Protein AF-A0A7C1CJP1-F1 (afdb_monomer)

Nearest PDB structures (foldseek):
  8bry-assembly1_B  TM=4.734E-01  e=5.300E-01  Pedobacter heparinus
  6xr2-assembly2_D  TM=3.839E-01  e=1.602E+00  synthetic construct
  8fbo-assembly1_C  TM=4.469E-01  e=1.426E+00  synthetic construct
  9g8o-assembly1_B  TM=3.623E-01  e=2.409E+00  Homo sapiens
  9im6-assembly1_A  TM=2.866E-01  e=2.144E+00  Homo sapiens

Sequence (365 aa):
MSQDENGLREKDPTRLCPVCRMPISILAVRCRFCGAEVGRPRKEQETFTVKDLGGEQRSTYTVSGNVTEALEAFISEERAQIETKKRERQAAARKSFLRRSKPDNTSAPATPPGVVLPELDETSRALSSSAMASTRSRTARVAQGSPLEIVGRKTLIVAGIVAGLILLYFGTDFAWARIRNLLNSSSVEGEFVYPNRAEEFYASGRPLVEVLEESLTALRYNDTPENREIADKMRRRFLEDVEKNAFAKPFDMYKLNEASRQINRAGQVDSNSATISLMDEINREVGYFKFVLTRVDDNYENATFRLNNPFLQEKEETVSVGDMLQGRFLVKSITPREVLLEDASPKGDGRQLLAKRMEAVIAFK

Radius of gyration: 43.32 Å; Cα contacts (8 Å, |Δi|>4): 305; chains: 1; bounding box: 82×97×116 Å

Mean predicted aligned error: 21.34 Å

Secondary structure (DSSP, 8-state):
-------------EEE-TTT--EEETT-SB-TTT--B-PPPP-------TTTTT----------HHHHHHHHHHHHHHHHHHHHHHHHHHHHHHHHTT--------------------PPPGGGTSSSS-S---------------THHHHHHHHHHHHHHHHHHHHHHHHHHHHHHHHHHHHHTT--S--------HHHHHHTT--HHHHHHHHHHHHHH---HHHHHHHHHHHHHHHHHHHHHHT-SS--HHHHHHHHHHHHHHHHH---HHHHHHHHHHHHHHHHT-EEEEEE-TTSSEEEEEE--TT-S-SEEEEETT-EETTTEEEEEE-SSEEEEEE-STTTTT-EEEEEBPPP-----

Structure (mmCIF, N/CA/C/O backbone):
data_AF-A0A7C1CJP1-F1
#
_entry.id   AF-A0A7C1CJP1-F1
#
loop_
_atom_site.group_PDB
_atom_site.id
_atom_site.type_symbol
_atom_site.label_atom_id
_atom_site.label_alt_id
_atom_site.label_comp_id
_atom_site.label_asym_id
_atom_site.label_entity_id
_atom_site.label_seq_id
_atom_site.pdbx_PDB_ins_code
_atom_site.Cartn_x
_atom_site.Cartn_y
_atom_site.Cartn_z
_atom_site.occupancy
_atom_site.B_iso_or_equiv
_atom_site.auth_seq_id
_atom_site.auth_comp_id
_atom_site.auth_asym_id
_atom_site.auth_atom_id
_atom_site.pdbx_PDB_model_num
ATOM 1 N N . MET A 1 1 ? 58.042 0.106 15.659 1.00 38.31 1 MET A N 1
ATOM 2 C CA . MET A 1 1 ? 56.673 -0.065 15.126 1.00 38.31 1 MET A CA 1
ATOM 3 C C . MET A 1 1 ? 55.822 1.095 15.611 1.00 38.31 1 MET A C 1
ATOM 5 O O . MET A 1 1 ? 55.964 1.461 16.771 1.00 38.31 1 MET A O 1
ATOM 9 N N . SER A 1 2 ? 54.945 1.587 14.733 1.00 41.97 2 SER A N 1
ATOM 10 C CA . SER A 1 2 ? 53.903 2.621 14.892 1.00 41.97 2 SER A CA 1
ATOM 11 C C . SER A 1 2 ? 54.262 4.045 14.436 1.00 41.97 2 SER A C 1
ATOM 13 O O . SER A 1 2 ? 55.070 4.713 15.068 1.00 41.97 2 SER A O 1
ATOM 15 N N . GLN A 1 3 ? 53.642 4.415 13.305 1.00 36.59 3 GLN A N 1
ATOM 16 C CA . GLN A 1 3 ? 53.386 5.715 12.645 1.00 36.59 3 GLN A CA 1
ATOM 17 C C . GLN A 1 3 ? 53.135 5.337 11.162 1.00 36.59 3 GLN A C 1
ATOM 19 O O . GLN A 1 3 ? 53.928 4.587 10.606 1.00 36.59 3 GLN A O 1
ATOM 24 N N . ASP A 1 4 ? 52.041 5.644 10.465 1.00 40.19 4 ASP A N 1
ATOM 25 C CA . ASP A 1 4 ? 50.990 6.644 10.625 1.00 40.19 4 ASP A CA 1
ATOM 26 C C . ASP A 1 4 ? 49.707 6.162 9.912 1.00 40.19 4 ASP A C 1
ATOM 28 O O . ASP A 1 4 ? 49.757 5.787 8.743 1.00 40.19 4 ASP A O 1
ATOM 32 N N . GLU A 1 5 ? 48.548 6.239 10.572 1.00 40.75 5 GLU A N 1
ATOM 33 C CA . GLU A 1 5 ? 47.232 6.241 9.911 1.00 40.75 5 GLU A CA 1
ATOM 34 C C . GLU A 1 5 ? 46.544 7.582 10.200 1.00 40.75 5 GLU A C 1
ATOM 36 O O . GLU A 1 5 ? 45.771 7.727 11.146 1.00 40.75 5 GLU A O 1
ATOM 41 N N . ASN A 1 6 ? 46.846 8.590 9.381 1.00 44.31 6 ASN A N 1
ATOM 42 C CA . ASN A 1 6 ? 46.087 9.839 9.310 1.00 44.31 6 ASN A CA 1
ATOM 43 C C . ASN A 1 6 ? 45.112 9.762 8.127 1.00 44.31 6 ASN A C 1
ATOM 45 O O . ASN A 1 6 ? 45.331 10.344 7.067 1.00 44.31 6 ASN A O 1
ATOM 49 N N . GLY A 1 7 ? 44.013 9.034 8.324 1.00 38.00 7 GLY A N 1
ATOM 50 C CA . GLY A 1 7 ? 42.800 9.224 7.535 1.00 38.00 7 GLY A CA 1
ATOM 51 C C . GLY A 1 7 ? 42.090 10.486 8.024 1.00 38.00 7 GLY A C 1
ATOM 52 O O . GLY A 1 7 ? 41.737 10.577 9.199 1.00 38.00 7 GLY A O 1
ATOM 53 N N . LEU A 1 8 ? 41.920 11.468 7.136 1.00 44.00 8 LEU A N 1
ATOM 54 C CA . LEU A 1 8 ? 41.196 12.725 7.346 1.00 44.00 8 LEU A CA 1
ATOM 55 C C . LEU A 1 8 ? 39.799 12.471 7.942 1.00 44.00 8 LEU A C 1
ATOM 57 O O . LEU A 1 8 ? 38.824 12.289 7.220 1.00 44.00 8 LEU A O 1
ATOM 61 N N . ARG A 1 9 ? 39.695 12.470 9.275 1.00 47.69 9 ARG A N 1
ATOM 62 C CA . ARG A 1 9 ? 38.413 12.564 9.974 1.00 47.69 9 ARG A CA 1
ATOM 63 C C . ARG A 1 9 ? 37.903 13.987 9.806 1.00 47.69 9 ARG A C 1
ATOM 65 O O . ARG A 1 9 ? 38.486 14.932 10.341 1.00 47.69 9 ARG A O 1
ATOM 72 N N . GLU A 1 10 ? 36.845 14.107 9.021 1.00 55.53 10 GLU A N 1
ATOM 73 C CA . GLU A 1 10 ? 35.998 15.285 8.898 1.00 55.53 10 GLU A CA 1
ATOM 74 C C . GLU A 1 10 ? 35.748 15.860 10.302 1.00 55.53 10 GLU A C 1
ATOM 76 O O . GLU A 1 10 ? 35.255 15.176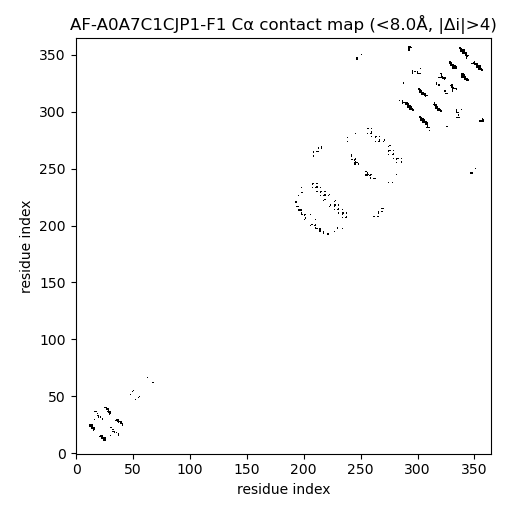 11.199 1.00 55.53 10 GLU A O 1
ATOM 81 N N . LYS A 1 11 ? 36.242 17.077 10.555 1.00 64.88 11 LYS A N 1
ATOM 82 C CA . LYS A 1 11 ? 36.134 17.701 11.876 1.00 64.88 11 LYS A CA 1
ATOM 83 C C . LYS A 1 11 ? 34.679 18.098 12.088 1.00 64.88 11 LYS A C 1
ATOM 85 O O . LYS A 1 11 ? 34.204 19.003 11.407 1.00 64.88 11 LYS A O 1
ATOM 90 N N . ASP A 1 12 ? 34.016 17.454 13.047 1.00 67.69 12 ASP A N 1
ATOM 91 C CA . ASP A 1 12 ? 32.670 17.832 13.478 1.00 67.69 12 ASP A CA 1
ATOM 92 C C . ASP A 1 12 ? 32.591 19.349 13.719 1.00 67.69 12 ASP A C 1
ATOM 94 O O . ASP A 1 12 ? 33.470 19.917 14.382 1.00 67.69 12 ASP A O 1
ATOM 98 N N . PRO A 1 13 ? 31.546 20.028 13.221 1.00 79.06 13 PRO A N 1
ATOM 99 C CA . PRO A 1 13 ? 31.419 21.463 13.392 1.00 79.06 13 PRO A CA 1
ATOM 100 C C . PRO A 1 13 ? 31.276 21.814 14.886 1.00 79.06 13 PRO A C 1
ATOM 102 O O . PRO A 1 13 ? 30.492 21.216 15.634 1.00 79.06 13 PRO A O 1
ATOM 105 N N . THR A 1 14 ? 32.069 22.788 15.344 1.00 86.69 14 THR A N 1
ATOM 106 C CA . THR A 1 14 ? 32.147 23.213 16.753 1.00 86.69 14 THR A CA 1
ATOM 107 C C . THR A 1 14 ? 31.479 24.567 16.985 1.00 86.69 14 THR A C 1
ATOM 109 O O . THR A 1 14 ? 31.649 25.484 16.185 1.00 86.69 14 THR A O 1
ATOM 112 N N . ARG A 1 15 ? 30.801 24.731 18.127 1.00 85.94 15 ARG A N 1
ATOM 113 C CA . ARG A 1 15 ? 30.276 26.008 18.647 1.00 85.94 15 ARG A CA 1
ATOM 114 C C . ARG A 1 15 ? 30.972 26.400 19.950 1.00 85.94 15 ARG A C 1
ATOM 116 O O . ARG A 1 15 ? 31.569 25.560 20.615 1.00 85.94 15 ARG A O 1
ATOM 123 N N . LEU A 1 16 ? 30.870 27.660 20.361 1.00 89.69 16 LEU A N 1
ATOM 124 C CA . LEU A 1 16 ? 31.398 28.108 21.653 1.00 89.69 16 LEU A CA 1
ATOM 125 C C . LEU A 1 16 ? 30.384 27.861 22.775 1.00 89.69 16 LEU A C 1
ATOM 127 O O . LEU A 1 16 ? 29.189 28.109 22.617 1.00 89.69 16 LEU A O 1
ATOM 131 N N . CYS A 1 17 ? 30.858 27.402 23.933 1.00 86.56 17 CYS A N 1
ATOM 132 C CA . CYS A 1 17 ? 30.025 27.337 25.130 1.00 86.56 17 CYS A CA 1
ATOM 133 C C . CYS A 1 17 ? 29.612 28.762 25.569 1.00 86.56 17 CYS A C 1
ATOM 135 O O . CYS A 1 17 ? 30.489 29.614 25.720 1.00 86.56 17 CYS A O 1
ATOM 137 N N . PRO A 1 18 ? 28.323 29.030 25.850 1.00 86.62 18 PRO A N 1
ATOM 138 C CA . PRO A 1 18 ? 27.850 30.345 26.285 1.00 86.62 18 PRO A CA 1
ATOM 139 C C . PRO A 1 18 ? 28.398 30.770 27.655 1.00 86.62 18 PRO A C 1
ATOM 141 O O . PRO A 1 18 ? 28.434 31.960 27.944 1.00 86.62 18 PRO A O 1
ATOM 144 N N . VAL A 1 19 ? 28.840 29.819 28.487 1.00 89.75 19 VAL A N 1
ATOM 145 C CA . VAL A 1 19 ? 29.356 30.096 29.837 1.00 89.75 19 VAL A CA 1
ATOM 146 C C . VAL A 1 19 ? 30.869 30.314 29.821 1.00 89.75 19 VAL A C 1
ATOM 148 O O . VAL A 1 19 ? 31.346 31.351 30.262 1.00 89.75 19 VAL A O 1
ATOM 151 N N . CYS A 1 20 ? 31.639 29.352 29.301 1.00 89.56 20 CYS A N 1
ATOM 152 C CA . CYS A 1 20 ? 33.104 29.377 29.398 1.00 89.56 20 CYS A CA 1
ATOM 153 C C . CYS A 1 20 ? 33.827 29.703 28.083 1.00 89.56 20 CYS A C 1
ATOM 155 O O . CYS A 1 20 ? 35.052 29.698 28.058 1.00 89.56 20 CYS A O 1
ATOM 157 N N . ARG A 1 21 ? 33.096 29.932 26.981 1.00 89.44 21 ARG A N 1
ATOM 158 C CA . ARG A 1 21 ? 33.633 30.246 25.640 1.00 89.44 21 ARG A CA 1
ATOM 159 C C . ARG A 1 21 ? 34.648 29.244 25.071 1.00 89.44 21 ARG A C 1
ATOM 161 O O . ARG A 1 21 ? 35.341 29.556 24.111 1.00 89.44 21 ARG A O 1
ATOM 168 N N . MET A 1 22 ? 34.697 28.027 25.606 1.00 88.75 22 MET A N 1
ATOM 169 C CA . MET A 1 22 ? 35.500 26.935 25.048 1.00 88.75 22 MET A CA 1
ATOM 170 C C . MET A 1 22 ? 34.758 26.241 23.893 1.00 88.75 22 MET A C 1
ATOM 172 O O . MET A 1 22 ? 33.521 26.172 23.936 1.00 88.75 22 MET A O 1
ATOM 176 N N . PRO A 1 23 ? 35.472 25.713 22.880 1.00 88.94 23 PRO A N 1
ATOM 177 C CA . PRO A 1 23 ? 34.861 25.035 21.741 1.00 88.94 23 PRO A CA 1
ATOM 178 C C . PRO A 1 23 ? 34.251 23.695 22.165 1.00 88.94 23 PRO A C 1
ATOM 180 O O . PRO A 1 23 ? 34.899 22.859 22.791 1.00 88.94 23 PRO A O 1
ATOM 183 N N . ILE A 1 24 ? 32.990 23.485 21.818 1.00 87.75 24 ILE A N 1
ATOM 184 C CA . ILE A 1 24 ? 32.215 22.269 22.068 1.00 87.75 24 ILE A CA 1
ATOM 185 C C . ILE A 1 24 ? 31.582 21.804 20.751 1.00 87.75 24 ILE A C 1
ATOM 187 O O . ILE A 1 24 ? 31.327 22.618 19.867 1.00 87.75 24 ILE A O 1
ATOM 191 N N . SER A 1 25 ? 31.305 20.508 20.598 1.00 85.50 25 SER A N 1
ATOM 192 C CA . SER A 1 25 ? 30.559 20.010 19.428 1.00 85.50 25 SER A CA 1
ATOM 193 C C . SER A 1 25 ? 29.177 20.677 19.344 1.00 85.50 25 SER A C 1
ATOM 195 O O . SER A 1 25 ? 28.548 20.938 20.376 1.00 85.50 25 SER A O 1
ATOM 197 N N . ILE A 1 26 ? 28.685 20.952 18.131 1.00 83.31 26 ILE A N 1
ATOM 198 C CA . ILE A 1 26 ? 27.341 21.517 17.909 1.00 83.31 26 ILE A CA 1
ATOM 199 C C . ILE A 1 26 ? 26.243 20.662 18.555 1.00 83.31 26 ILE A C 1
ATOM 201 O O . ILE A 1 26 ? 25.283 21.208 19.101 1.00 83.31 26 ILE A O 1
ATOM 205 N N . LEU A 1 27 ? 26.417 19.340 18.575 1.00 83.12 27 LEU A N 1
ATOM 206 C CA . LEU A 1 27 ? 25.453 18.396 19.147 1.00 83.12 27 LEU A CA 1
ATOM 207 C C . LEU A 1 27 ? 25.611 18.203 20.665 1.00 83.12 27 LEU A C 1
ATOM 209 O O . LEU A 1 27 ? 24.814 17.498 21.285 1.00 83.12 27 LEU A O 1
ATOM 213 N N . ALA A 1 28 ? 26.619 18.821 21.291 1.00 83.25 28 ALA A N 1
ATOM 214 C CA . ALA A 1 28 ? 26.846 18.683 22.723 1.00 83.25 28 ALA A CA 1
ATOM 215 C C . ALA A 1 28 ? 25.731 19.372 23.529 1.00 83.25 28 ALA A C 1
ATOM 217 O O . ALA A 1 28 ? 25.450 20.559 23.334 1.00 83.25 28 ALA A O 1
ATOM 218 N N . VAL A 1 29 ? 25.144 18.618 24.465 1.00 87.19 29 VAL A N 1
ATOM 219 C CA . VAL A 1 29 ? 24.116 19.074 25.427 1.00 87.19 29 VAL A CA 1
ATOM 220 C C . VAL A 1 29 ? 24.745 19.550 26.748 1.00 87.19 29 VAL A C 1
ATOM 222 O O . VAL A 1 29 ? 24.134 20.284 27.519 1.00 87.19 29 VAL A O 1
ATOM 225 N N . ARG A 1 30 ? 26.007 19.187 27.005 1.00 88.50 30 ARG A N 1
ATOM 226 C CA . ARG A 1 30 ? 26.792 19.637 28.163 1.00 88.50 30 ARG A CA 1
ATOM 227 C C . ARG A 1 30 ? 28.192 20.048 27.733 1.00 88.50 30 ARG A C 1
ATOM 229 O O . ARG A 1 30 ? 28.798 19.408 26.874 1.00 88.50 30 ARG A O 1
ATOM 236 N N . CYS A 1 31 ? 28.712 21.117 28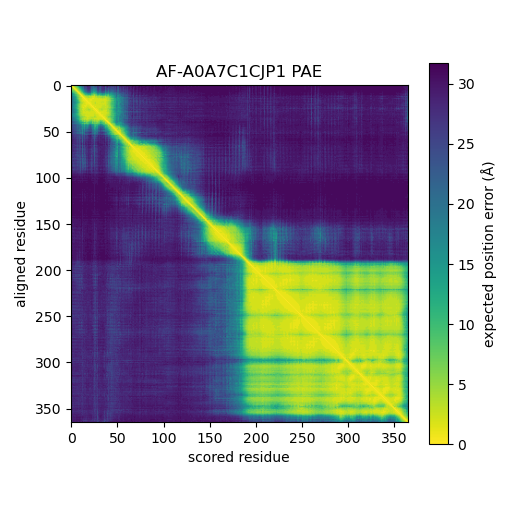.329 1.00 88.56 31 CYS A N 1
ATOM 237 C CA . CYS A 1 31 ? 30.085 21.538 28.089 1.00 88.56 31 CYS A CA 1
ATOM 238 C C . CYS A 1 31 ? 31.070 20.598 28.796 1.00 88.56 31 CYS A C 1
ATOM 240 O O . CYS A 1 31 ? 30.986 20.414 30.007 1.00 88.56 31 CYS A O 1
ATOM 242 N N . ARG A 1 32 ? 32.057 20.066 28.064 1.00 87.38 32 ARG A N 1
ATOM 243 C CA . ARG A 1 32 ? 33.120 19.222 28.641 1.00 87.38 32 ARG A CA 1
ATOM 244 C C . ARG A 1 32 ? 34.047 19.982 29.600 1.00 87.38 32 ARG A C 1
ATOM 246 O O . ARG A 1 32 ? 34.668 19.358 30.447 1.00 87.38 32 ARG A O 1
ATOM 253 N N . PHE A 1 33 ? 34.148 21.303 29.457 1.00 87.19 33 PHE A N 1
ATOM 254 C CA . PHE A 1 33 ? 35.081 22.126 30.231 1.00 87.19 33 PHE A CA 1
ATOM 255 C C . PHE A 1 33 ? 34.468 22.663 31.527 1.00 87.19 33 PHE A C 1
ATOM 257 O O . PHE A 1 33 ? 35.091 22.550 32.573 1.00 87.19 33 PHE A O 1
ATOM 264 N N . CYS A 1 34 ? 33.256 23.228 31.481 1.00 88.25 34 CYS A N 1
ATOM 265 C CA . CYS A 1 34 ? 32.619 23.838 32.657 1.00 88.25 34 CYS A CA 1
ATOM 266 C C . CYS A 1 34 ? 31.404 23.073 33.203 1.00 88.25 34 CYS A C 1
ATOM 268 O O . CYS A 1 34 ? 30.812 23.506 34.184 1.00 88.25 34 CYS A O 1
ATOM 270 N N . GLY A 1 35 ? 30.982 21.978 32.560 1.00 88.06 35 GLY A N 1
ATOM 271 C CA . GLY A 1 35 ? 29.844 21.164 33.004 1.00 88.06 35 GLY A CA 1
ATOM 272 C C . GLY A 1 35 ? 28.458 21.788 32.796 1.00 88.06 35 GLY A C 1
ATOM 273 O O . GLY A 1 35 ? 27.460 21.105 33.007 1.00 88.06 35 GLY A O 1
ATOM 274 N N . ALA A 1 36 ? 28.369 23.045 32.348 1.00 86.56 36 ALA A N 1
ATOM 275 C CA . ALA A 1 36 ? 27.093 23.722 32.128 1.00 86.56 36 ALA A CA 1
ATOM 276 C C . ALA A 1 36 ? 26.260 23.041 31.028 1.00 86.56 36 ALA A C 1
ATOM 278 O O . ALA A 1 36 ? 26.785 22.654 29.974 1.00 86.56 36 ALA A O 1
ATOM 279 N N . GLU A 1 37 ? 24.952 22.931 31.267 1.00 87.44 37 GLU A N 1
ATOM 280 C CA . GLU A 1 37 ? 23.988 22.451 30.280 1.00 87.44 37 GLU A CA 1
ATOM 281 C C . GLU A 1 37 ? 23.783 23.505 29.198 1.00 87.44 37 GLU A C 1
ATOM 283 O O . GLU A 1 37 ? 23.342 24.628 29.438 1.00 87.44 37 GLU A O 1
ATOM 288 N N . VAL A 1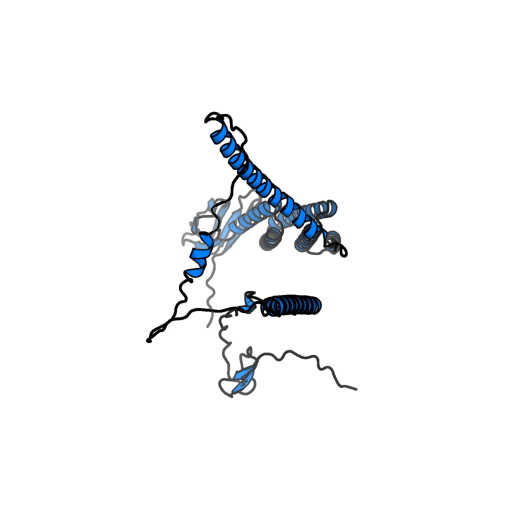 38 ? 24.149 23.130 27.980 1.00 81.50 38 VAL A N 1
ATOM 289 C CA . VAL A 1 38 ? 23.996 23.947 26.787 1.00 81.50 38 VAL A CA 1
ATOM 290 C C . VAL A 1 38 ? 22.799 23.392 26.036 1.00 81.50 38 VAL A C 1
ATOM 292 O O . VAL A 1 38 ? 22.854 22.291 25.495 1.00 81.50 38 VAL A O 1
ATOM 295 N N . GLY A 1 39 ? 21.688 24.135 26.043 1.00 76.69 39 GLY A N 1
ATOM 296 C CA . GLY A 1 39 ? 20.447 23.714 25.392 1.00 76.69 39 GLY A CA 1
ATOM 297 C C . GLY A 1 39 ? 20.693 23.172 23.979 1.00 76.69 39 GLY A C 1
ATOM 298 O O . GLY A 1 39 ? 21.585 23.654 23.258 1.00 76.69 39 GLY A O 1
ATOM 299 N N . ARG A 1 40 ? 19.922 22.141 23.596 1.00 72.56 40 ARG A N 1
ATOM 300 C CA . ARG A 1 40 ? 19.949 21.598 22.230 1.00 72.56 40 ARG A CA 1
ATOM 301 C C . ARG A 1 40 ? 19.753 22.772 21.267 1.00 72.56 40 ARG A C 1
ATOM 303 O O . ARG A 1 40 ? 18.812 23.540 21.494 1.00 72.56 40 ARG A O 1
ATOM 310 N N . PRO A 1 41 ? 20.628 22.955 20.259 1.00 66.00 41 PRO A N 1
ATOM 311 C CA . PRO A 1 41 ? 20.414 23.981 19.250 1.00 66.00 41 PRO A CA 1
ATOM 312 C C . PRO A 1 41 ? 18.967 23.863 18.771 1.00 66.00 41 PRO A C 1
ATOM 314 O O . PRO A 1 41 ? 18.527 22.764 18.421 1.00 66.00 41 PRO A O 1
ATOM 317 N N . ARG A 1 42 ? 18.192 24.957 18.837 1.00 60.88 42 ARG A N 1
ATOM 318 C CA . ARG A 1 42 ? 16.918 24.995 18.113 1.00 60.88 42 ARG A CA 1
ATOM 319 C C . ARG A 1 42 ? 17.296 24.649 16.682 1.00 60.88 42 ARG A C 1
ATOM 321 O O . ARG A 1 42 ? 18.212 25.291 16.182 1.00 60.88 42 ARG A O 1
ATOM 328 N N . LYS A 1 43 ? 16.679 23.606 16.105 1.00 58.00 43 LYS A N 1
ATOM 329 C CA . LYS A 1 43 ? 16.822 23.273 14.683 1.00 58.00 43 LYS A CA 1
ATOM 330 C C . LYS A 1 43 ? 16.734 24.602 13.949 1.00 58.00 43 LYS A C 1
ATOM 332 O O . LYS A 1 43 ? 15.664 25.213 13.948 1.00 58.00 43 LYS A O 1
ATOM 337 N N . GLU A 1 44 ? 17.868 25.101 13.468 1.00 56.41 44 GLU A N 1
ATOM 338 C CA . GLU A 1 44 ? 17.848 26.213 12.540 1.00 56.41 44 GLU A CA 1
ATOM 339 C C . GLU A 1 44 ? 16.931 25.714 11.432 1.00 56.41 44 GLU A C 1
ATOM 341 O O . GLU A 1 44 ? 17.058 24.564 11.000 1.00 56.41 44 GLU A O 1
ATOM 346 N N . GLN A 1 45 ? 15.896 26.494 11.110 1.00 50.03 45 GLN A N 1
ATOM 347 C CA . GLN A 1 45 ? 15.116 26.222 9.914 1.00 50.03 45 GLN A CA 1
ATOM 348 C C . GLN A 1 45 ? 16.146 25.990 8.824 1.00 50.03 45 GLN A C 1
ATOM 350 O O . GLN A 1 45 ? 16.972 26.871 8.596 1.00 50.03 45 GLN A O 1
ATOM 355 N N . GLU A 1 46 ? 16.156 24.785 8.258 1.00 53.16 46 GLU A N 1
ATOM 356 C CA . GLU A 1 46 ? 16.979 24.447 7.112 1.00 53.16 46 GLU A CA 1
ATOM 357 C C . GLU A 1 46 ? 16.545 25.420 6.014 1.00 53.16 46 GLU A C 1
ATOM 359 O O . GLU A 1 46 ? 15.576 25.199 5.290 1.00 53.16 46 GLU A O 1
ATOM 364 N N . THR A 1 47 ? 17.176 26.593 5.972 1.00 51.00 47 THR A N 1
ATOM 365 C CA . THR A 1 47 ? 17.065 27.516 4.861 1.00 51.00 47 THR A CA 1
ATOM 366 C C . THR A 1 47 ? 17.835 26.829 3.763 1.00 51.00 47 THR A C 1
ATOM 368 O O . THR A 1 47 ? 19.048 27.008 3.652 1.00 51.00 47 THR A O 1
ATOM 371 N N . PHE A 1 48 ? 17.137 25.963 3.030 1.00 52.75 48 PHE A N 1
ATOM 372 C CA . PHE A 1 48 ? 17.665 25.341 1.835 1.00 52.75 48 PHE A CA 1
ATOM 373 C C . PHE A 1 48 ? 18.220 26.463 0.973 1.00 52.75 48 PHE A C 1
ATOM 375 O O . PHE A 1 48 ? 17.489 27.345 0.508 1.00 52.75 48 PHE A O 1
ATOM 382 N N . THR A 1 49 ? 19.540 26.492 0.846 1.00 59.75 49 THR A N 1
ATOM 383 C CA . THR A 1 49 ? 20.161 27.443 -0.057 1.00 59.75 49 THR A CA 1
ATOM 384 C C . THR A 1 49 ? 19.834 26.992 -1.475 1.00 59.75 49 THR A C 1
ATOM 386 O O . THR A 1 49 ? 19.524 25.828 -1.717 1.00 59.75 49 THR A O 1
ATOM 389 N N . VAL A 1 50 ? 19.903 27.899 -2.448 1.00 57.69 50 VAL A N 1
ATOM 390 C CA . VAL A 1 50 ? 19.621 27.587 -3.863 1.00 57.69 50 VAL A CA 1
ATOM 391 C C . VAL A 1 50 ? 20.435 26.377 -4.371 1.00 57.69 50 VAL A C 1
ATOM 393 O O . VAL A 1 50 ? 20.000 25.699 -5.293 1.00 57.69 50 VAL A O 1
ATOM 396 N N . LYS A 1 51 ? 21.560 26.034 -3.725 1.00 55.62 51 LYS A N 1
ATOM 397 C CA . LYS A 1 51 ? 22.359 24.831 -4.010 1.00 55.62 51 LYS A CA 1
ATOM 398 C C . LYS A 1 51 ? 21.703 23.514 -3.577 1.00 55.62 51 LYS A C 1
ATOM 400 O O . LYS A 1 51 ? 21.883 22.516 -4.265 1.00 55.62 51 LYS A O 1
ATOM 405 N N . ASP A 1 52 ? 20.932 23.513 -2.494 1.00 56.00 52 ASP A N 1
ATOM 406 C CA . ASP A 1 52 ? 20.283 22.311 -1.946 1.00 56.00 52 ASP A CA 1
ATOM 407 C C . ASP A 1 52 ? 18.964 21.986 -2.669 1.00 56.00 52 ASP A C 1
ATOM 409 O O . ASP A 1 52 ? 18.500 20.850 -2.652 1.00 56.00 52 ASP A O 1
ATOM 413 N N . LEU A 1 53 ? 18.384 22.977 -3.359 1.00 63.94 53 LEU A N 1
ATOM 414 C CA . LEU A 1 53 ? 17.186 22.841 -4.201 1.00 63.94 53 LEU A CA 1
ATOM 415 C C . LEU A 1 53 ? 17.509 22.619 -5.690 1.00 63.94 53 LEU A C 1
ATOM 417 O O . LEU A 1 53 ? 16.628 22.755 -6.536 1.00 63.94 53 LEU A O 1
ATOM 421 N N . GLY A 1 54 ? 18.760 22.292 -6.030 1.00 58.22 54 GLY A N 1
ATOM 422 C CA . GLY A 1 54 ? 19.157 22.007 -7.414 1.00 58.22 54 GLY A CA 1
ATOM 423 C C . GLY A 1 54 ? 19.261 23.241 -8.319 1.00 58.22 54 GLY A C 1
ATOM 424 O O . GLY A 1 54 ? 19.160 23.120 -9.538 1.00 58.22 54 GLY A O 1
ATOM 425 N N . GLY A 1 55 ? 19.459 24.431 -7.751 1.00 47.03 55 GLY A N 1
ATOM 426 C CA . GLY A 1 55 ? 19.672 25.655 -8.513 1.00 47.03 55 GLY A CA 1
ATOM 427 C C . GLY A 1 55 ? 21.024 25.670 -9.226 1.00 47.03 55 GLY A C 1
ATOM 428 O O . GLY A 1 55 ? 22.056 25.376 -8.621 1.00 47.03 55 GLY A O 1
ATOM 429 N N . GLU A 1 56 ? 20.953 26.013 -10.517 1.00 53.44 56 GLU A N 1
ATOM 430 C CA . GLU A 1 56 ? 22.004 26.084 -11.537 1.00 53.44 56 GLU A CA 1
ATOM 431 C C . GLU A 1 56 ? 23.421 25.825 -11.022 1.00 53.44 56 GLU A C 1
ATOM 433 O O . GLU A 1 56 ? 24.115 26.711 -10.506 1.00 53.44 56 GLU A O 1
ATOM 438 N N . GLN A 1 57 ? 23.907 24.611 -11.289 1.00 52.69 57 GLN A N 1
ATOM 439 C CA . GLN A 1 57 ? 25.327 24.453 -11.532 1.00 52.69 57 GLN A CA 1
ATOM 440 C C . GLN A 1 57 ? 25.670 25.449 -12.640 1.00 52.69 57 GLN A C 1
ATOM 442 O O . GLN A 1 57 ? 25.365 25.221 -13.809 1.00 52.69 57 GLN A O 1
ATOM 447 N N . ARG A 1 58 ? 26.312 26.567 -12.285 1.00 52.31 58 ARG A N 1
ATOM 448 C CA . ARG A 1 58 ? 27.219 27.224 -13.217 1.00 52.31 58 ARG A CA 1
ATOM 449 C C . ARG A 1 58 ? 28.268 26.172 -13.524 1.00 52.31 58 ARG A C 1
ATOM 451 O O . ARG A 1 58 ? 29.279 26.078 -12.833 1.00 52.31 58 ARG A O 1
ATOM 458 N N . SER A 1 59 ? 27.982 25.332 -14.515 1.00 52.03 59 SER A N 1
ATOM 459 C CA . SER A 1 59 ? 28.995 24.590 -15.222 1.00 52.03 59 SER A CA 1
ATOM 460 C C . SER A 1 59 ? 29.970 25.663 -15.660 1.00 52.03 59 SER A C 1
ATOM 462 O O . SER A 1 59 ? 29.647 26.498 -16.509 1.00 52.03 59 SER A O 1
ATOM 464 N N . THR A 1 60 ? 31.127 25.717 -15.013 1.00 50.53 60 THR A N 1
ATOM 465 C CA . THR A 1 60 ? 32.287 26.355 -15.605 1.00 50.53 60 THR A CA 1
ATOM 466 C C . THR A 1 60 ? 32.484 25.599 -16.908 1.00 50.53 60 THR A C 1
ATOM 468 O O . THR A 1 60 ? 33.028 24.500 -16.913 1.00 50.53 60 THR A O 1
ATOM 471 N N . TYR A 1 61 ? 31.892 26.117 -17.985 1.00 48.09 61 TYR A N 1
ATOM 472 C CA . TYR A 1 61 ? 32.015 25.572 -19.320 1.00 48.09 61 TYR A CA 1
ATOM 473 C C . TYR A 1 61 ? 33.475 25.778 -19.690 1.00 48.09 61 TYR A C 1
ATOM 475 O O . TYR A 1 61 ? 33.880 26.842 -20.157 1.00 48.09 61 TYR A O 1
ATOM 483 N N . THR A 1 62 ? 34.300 24.785 -19.373 1.00 51.88 62 THR A N 1
ATOM 484 C CA . THR A 1 62 ? 35.622 24.657 -19.955 1.00 51.88 62 THR A CA 1
ATOM 485 C C . THR A 1 62 ? 35.367 24.335 -21.413 1.00 51.88 62 THR A C 1
ATOM 487 O O . THR A 1 62 ? 35.130 23.182 -21.776 1.00 51.88 62 THR A O 1
ATOM 490 N N . VAL A 1 63 ? 35.315 25.387 -22.229 1.00 53.28 63 VAL A N 1
ATOM 491 C CA . VAL A 1 63 ? 35.334 25.287 -23.682 1.00 53.28 63 VAL A CA 1
ATOM 492 C C . VAL A 1 63 ? 36.486 24.337 -24.017 1.00 53.28 63 VAL A C 1
ATOM 494 O O . VAL A 1 63 ? 37.629 24.604 -23.647 1.00 53.28 63 VAL A O 1
ATOM 497 N N . SER A 1 64 ? 36.199 23.189 -24.631 1.00 55.75 64 SER A N 1
ATOM 498 C CA . SER A 1 64 ? 37.246 22.268 -25.083 1.00 55.75 64 SER A CA 1
ATOM 499 C C . SER A 1 64 ? 38.213 23.037 -25.988 1.00 55.75 64 SER A C 1
ATOM 501 O O . SER A 1 64 ? 37.738 23.758 -26.866 1.00 55.75 64 SER A O 1
ATOM 503 N N . GLY A 1 65 ? 39.530 22.879 -25.809 1.00 61.00 65 GLY A N 1
ATOM 504 C CA . GLY A 1 65 ? 40.559 23.661 -26.523 1.00 61.00 65 GLY A CA 1
ATOM 505 C C . GLY A 1 65 ? 40.399 23.708 -28.052 1.00 61.00 65 GLY A C 1
ATOM 506 O O . GLY A 1 65 ? 40.735 24.706 -28.682 1.00 61.00 65 GLY A O 1
ATOM 507 N N . ASN A 1 66 ? 39.767 22.692 -28.641 1.00 67.81 66 ASN A N 1
ATOM 508 C CA . ASN A 1 66 ? 39.477 22.641 -30.075 1.00 67.81 66 ASN A CA 1
ATOM 509 C C . ASN A 1 66 ? 38.437 23.685 -30.532 1.00 67.81 66 ASN A C 1
ATOM 511 O O . ASN A 1 66 ? 38.474 24.140 -31.670 1.00 67.81 66 ASN A O 1
ATOM 515 N N . VAL A 1 67 ? 37.502 24.085 -29.664 1.00 67.75 67 VAL A N 1
ATOM 516 C CA . VAL A 1 67 ? 36.473 25.090 -29.989 1.00 67.75 67 VAL A CA 1
ATOM 517 C C . VAL A 1 67 ? 37.042 26.502 -29.869 1.00 67.75 67 VAL A C 1
ATOM 519 O O . VAL A 1 67 ? 36.698 27.361 -30.677 1.00 67.75 67 VAL A O 1
ATOM 522 N N . THR A 1 68 ? 37.952 26.745 -28.920 1.00 73.44 68 THR A N 1
ATOM 523 C CA . THR A 1 68 ? 38.678 28.022 -28.847 1.00 73.44 68 THR A CA 1
ATOM 524 C C . THR A 1 68 ? 39.603 28.207 -30.045 1.00 73.44 68 THR A C 1
ATOM 526 O O . THR A 1 68 ? 39.609 29.286 -30.626 1.00 73.44 68 THR A O 1
ATOM 529 N N . GLU A 1 69 ? 40.296 27.152 -30.485 1.00 76.38 69 GLU A N 1
ATOM 530 C CA . GLU A 1 69 ? 41.155 27.202 -31.675 1.00 76.38 69 GLU A CA 1
ATOM 531 C C . GLU A 1 69 ? 40.340 27.431 -32.960 1.00 76.38 69 GLU A C 1
ATOM 533 O O . GLU A 1 69 ? 40.716 28.251 -33.795 1.00 76.38 69 GLU A O 1
ATOM 538 N N . ALA A 1 70 ? 39.166 26.801 -33.088 1.00 78.19 70 ALA A N 1
ATOM 539 C CA . ALA A 1 70 ? 38.263 27.037 -34.216 1.00 78.19 70 ALA A CA 1
ATOM 540 C C . ALA A 1 70 ? 37.706 28.475 -34.246 1.00 78.19 70 ALA A C 1
ATOM 542 O O . ALA A 1 70 ? 37.592 29.079 -35.314 1.00 78.19 70 ALA A O 1
ATOM 543 N N . LEU A 1 71 ? 37.385 29.046 -33.080 1.00 83.50 71 LEU A N 1
ATOM 544 C CA . LEU A 1 71 ? 36.941 30.438 -32.962 1.00 83.50 71 LEU A CA 1
ATOM 545 C C . LEU A 1 71 ? 38.066 31.426 -33.278 1.00 83.50 71 LEU A C 1
ATOM 547 O O . LEU A 1 71 ? 37.837 32.402 -33.992 1.00 83.50 71 LEU A O 1
ATOM 551 N N . GLU A 1 72 ? 39.284 31.174 -32.799 1.00 84.50 72 GLU A N 1
ATOM 552 C CA . GLU A 1 72 ? 40.447 32.002 -33.124 1.00 84.50 72 GLU A CA 1
ATOM 553 C C . GLU A 1 72 ? 40.800 31.927 -34.614 1.00 84.50 72 GLU A C 1
ATOM 555 O O . GLU A 1 72 ? 41.048 32.969 -35.230 1.00 84.50 72 GLU A O 1
ATOM 560 N N . ALA A 1 73 ? 40.725 30.740 -35.223 1.00 86.19 73 ALA A N 1
ATOM 561 C CA . ALA A 1 73 ? 40.905 30.559 -36.660 1.00 86.19 73 ALA A CA 1
ATOM 562 C C . ALA A 1 73 ? 39.872 31.368 -37.459 1.00 86.19 73 ALA A C 1
ATOM 564 O O . ALA A 1 73 ? 40.253 32.127 -38.352 1.00 86.19 73 ALA A O 1
ATOM 565 N N . PHE A 1 74 ? 38.592 31.312 -37.080 1.00 88.44 74 PHE A N 1
ATOM 566 C CA . PHE A 1 74 ? 37.533 32.064 -37.757 1.00 88.44 74 PHE A CA 1
ATOM 567 C C . PHE A 1 74 ? 37.705 33.585 -37.616 1.00 88.44 74 PHE A C 1
ATOM 569 O O . PHE A 1 74 ? 37.593 34.328 -38.592 1.00 88.44 74 PHE A O 1
ATOM 576 N N . ILE A 1 75 ? 38.056 34.065 -36.418 1.00 87.94 75 ILE A N 1
ATOM 577 C CA . ILE A 1 75 ? 38.336 35.490 -36.178 1.00 87.94 75 ILE A CA 1
ATOM 578 C C . ILE A 1 75 ? 39.561 35.945 -36.988 1.00 87.94 75 ILE A C 1
ATOM 580 O O . ILE A 1 75 ? 39.587 37.06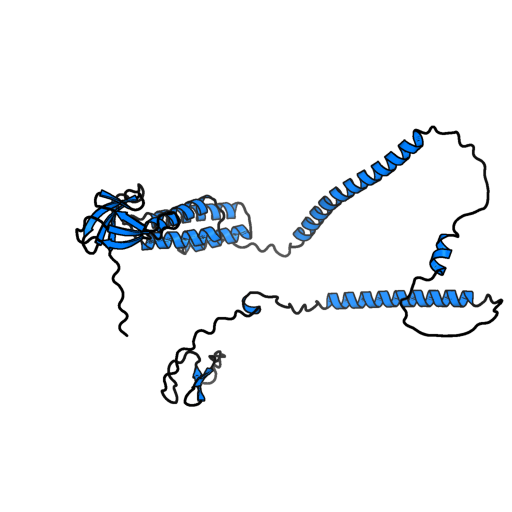7 -37.504 1.00 87.94 75 ILE A O 1
ATOM 584 N N . SER A 1 76 ? 40.584 35.095 -37.114 1.00 88.94 76 SER A N 1
ATOM 585 C CA . SER A 1 76 ? 41.770 35.390 -37.921 1.00 88.94 76 SER A CA 1
ATOM 586 C C . SER A 1 76 ? 41.447 35.456 -39.419 1.00 88.94 76 SER A C 1
ATOM 588 O O . SER A 1 76 ? 41.930 36.357 -40.110 1.00 88.94 76 SER A O 1
ATOM 590 N N . GLU A 1 77 ? 40.558 34.586 -39.904 1.00 89.06 77 GLU A N 1
ATOM 591 C CA . GLU A 1 77 ? 40.112 34.560 -41.294 1.00 89.06 77 GLU A CA 1
ATOM 592 C C . GLU A 1 77 ? 39.252 35.785 -41.636 1.00 89.06 77 GLU A C 1
ATOM 594 O O . GLU A 1 77 ? 39.496 36.441 -42.651 1.00 89.06 77 GLU A O 1
ATOM 599 N N . GLU A 1 78 ? 38.319 36.187 -40.765 1.00 88.25 78 GLU A N 1
ATOM 600 C CA . GLU A 1 78 ? 37.550 37.424 -40.961 1.00 88.25 78 GLU A CA 1
ATOM 601 C C . GLU A 1 78 ? 38.452 38.661 -40.990 1.00 88.25 78 GLU A C 1
ATOM 603 O O . GLU A 1 78 ? 38.280 39.544 -41.837 1.00 88.25 78 GLU A O 1
ATOM 608 N N . ARG A 1 79 ? 39.455 38.735 -40.105 1.00 88.69 79 ARG A N 1
ATOM 609 C CA . ARG A 1 79 ? 40.423 39.844 -40.114 1.00 88.69 79 ARG A CA 1
ATOM 610 C C . ARG A 1 79 ? 41.229 39.868 -41.410 1.00 88.69 79 ARG A C 1
ATOM 612 O O . ARG A 1 79 ? 41.371 40.941 -42.000 1.00 88.69 79 ARG A O 1
ATOM 619 N N . ALA A 1 80 ? 41.669 38.712 -41.904 1.00 86.94 80 ALA A N 1
ATOM 620 C CA . ALA A 1 80 ? 42.347 38.607 -43.194 1.00 86.94 80 ALA A CA 1
ATOM 621 C C . ALA A 1 80 ? 41.434 39.028 -44.364 1.00 86.94 80 ALA A C 1
ATOM 623 O O . ALA A 1 80 ? 41.866 39.753 -45.268 1.00 86.94 80 ALA A O 1
ATOM 624 N N . GLN A 1 81 ? 40.147 38.670 -44.335 1.00 84.25 81 GLN A N 1
ATOM 625 C CA . GLN A 1 81 ? 39.166 39.114 -45.333 1.00 84.25 81 GLN A CA 1
ATOM 626 C C . GLN A 1 81 ? 38.900 40.627 -45.275 1.00 84.25 81 GLN A C 1
ATOM 628 O O . GLN A 1 81 ? 38.708 41.281 -46.303 1.00 84.25 81 GLN A O 1
ATOM 633 N N . ILE A 1 82 ? 38.904 41.224 -44.084 1.00 85.50 82 ILE A N 1
ATOM 634 C CA . ILE A 1 82 ? 38.750 42.674 -43.924 1.00 85.50 82 ILE A CA 1
ATOM 635 C C . ILE A 1 82 ? 40.000 43.404 -44.426 1.00 85.50 82 ILE A C 1
ATOM 637 O O . ILE A 1 82 ? 39.878 44.434 -45.092 1.00 85.50 82 ILE A O 1
ATOM 641 N N . GLU A 1 83 ? 41.199 42.896 -44.142 1.00 85.19 83 GLU A N 1
ATOM 642 C CA . GLU A 1 83 ? 42.449 43.489 -44.623 1.00 85.19 83 GLU A CA 1
ATOM 643 C C . GLU A 1 83 ? 42.596 43.395 -46.140 1.00 85.19 83 GLU A C 1
ATOM 645 O O . GLU A 1 83 ? 42.985 44.378 -46.775 1.00 85.19 83 GLU A O 1
ATOM 650 N N . THR A 1 84 ? 42.224 42.264 -46.740 1.00 83.19 84 THR A N 1
ATOM 651 C CA . THR A 1 84 ? 42.199 42.105 -48.202 1.00 83.19 84 THR A CA 1
ATOM 652 C C . THR A 1 84 ? 41.187 43.054 -48.837 1.00 83.19 84 THR A C 1
ATOM 654 O O . THR A 1 84 ? 41.572 43.835 -49.705 1.00 83.19 84 THR A O 1
ATOM 657 N N . LYS A 1 85 ? 39.952 43.137 -48.319 1.00 83.69 85 LYS A N 1
ATOM 658 C CA . LYS A 1 85 ? 38.957 44.129 -48.776 1.00 83.69 85 LYS A CA 1
ATOM 659 C C . LYS A 1 85 ? 39.437 45.571 -48.601 1.00 83.69 85 LYS A C 1
ATOM 661 O O . LYS A 1 85 ? 39.169 46.419 -49.451 1.00 83.69 85 LYS A O 1
ATOM 666 N N . LYS A 1 86 ? 40.158 45.895 -47.520 1.00 83.88 86 LYS A N 1
ATOM 667 C CA . LYS A 1 86 ? 40.753 47.230 -47.324 1.00 83.88 86 LYS A CA 1
ATOM 668 C C . LYS A 1 86 ? 41.880 47.497 -48.319 1.00 83.88 86 LYS A C 1
ATOM 670 O O . LYS A 1 86 ? 41.925 48.596 -48.866 1.00 83.88 86 LYS A O 1
ATOM 675 N N . ARG A 1 87 ? 42.748 46.521 -48.600 1.00 81.19 87 ARG A N 1
ATOM 676 C CA . ARG A 1 87 ? 43.797 46.635 -49.628 1.00 81.19 87 ARG A CA 1
ATOM 677 C C . ARG A 1 87 ? 43.203 46.787 -51.024 1.00 81.19 87 ARG A C 1
ATOM 679 O O . ARG A 1 87 ? 43.677 47.631 -51.776 1.00 81.19 87 ARG A O 1
ATOM 686 N N . GLU A 1 88 ? 42.134 46.067 -51.346 1.00 79.62 88 GLU A N 1
ATOM 687 C CA . GLU A 1 88 ? 41.395 46.224 -52.602 1.00 79.62 88 GLU A CA 1
ATOM 688 C C . GLU A 1 88 ? 40.740 47.602 -52.706 1.00 79.62 88 GLU A C 1
ATOM 690 O O . GLU A 1 88 ? 40.875 48.266 -53.731 1.00 79.62 88 GLU A O 1
ATOM 695 N N . ARG A 1 89 ? 40.110 48.092 -51.629 1.00 79.12 89 ARG A N 1
ATOM 696 C CA . ARG A 1 89 ? 39.561 49.457 -51.574 1.00 79.12 89 ARG A CA 1
ATOM 697 C C . ARG A 1 89 ? 40.648 50.520 -51.705 1.00 79.12 89 ARG A C 1
ATOM 699 O O . ARG A 1 89 ? 40.440 51.501 -52.407 1.00 79.12 89 ARG A O 1
ATOM 706 N N . GLN A 1 90 ? 41.812 50.333 -51.086 1.00 77.00 90 GLN A N 1
ATOM 707 C CA . GLN A 1 90 ? 42.949 51.247 -51.230 1.00 77.00 90 GLN A CA 1
ATOM 708 C C . GLN A 1 90 ? 43.571 51.175 -52.631 1.00 77.00 90 GLN A C 1
ATOM 710 O O . GLN A 1 90 ? 43.964 52.205 -53.171 1.00 77.00 90 GLN A O 1
ATOM 715 N N . ALA A 1 91 ? 43.622 49.998 -53.258 1.00 75.06 91 ALA A N 1
ATOM 716 C CA . ALA A 1 91 ? 44.061 49.842 -54.642 1.00 75.06 91 ALA A CA 1
ATOM 717 C C . ALA A 1 91 ? 43.063 50.475 -55.628 1.00 75.06 91 ALA A C 1
ATOM 719 O O . ALA A 1 91 ? 43.479 51.142 -56.575 1.00 75.06 91 ALA A O 1
ATOM 720 N N . ALA A 1 92 ? 41.758 50.339 -55.379 1.00 71.88 92 ALA A N 1
ATOM 721 C CA . ALA A 1 92 ? 40.701 51.004 -56.135 1.00 71.88 92 ALA A CA 1
ATOM 722 C C . ALA A 1 92 ? 40.747 52.530 -55.946 1.00 71.88 92 ALA A C 1
ATOM 724 O O . ALA A 1 92 ? 40.682 53.266 -56.928 1.00 71.88 92 ALA A O 1
ATOM 725 N N . ALA A 1 93 ? 40.972 53.006 -54.716 1.00 68.69 93 ALA A N 1
ATOM 726 C CA . ALA A 1 93 ? 41.127 54.427 -54.406 1.00 68.69 93 ALA A CA 1
ATOM 727 C C . ALA A 1 93 ? 42.399 55.027 -55.034 1.00 68.69 93 ALA A C 1
ATOM 729 O O . ALA A 1 93 ? 42.381 56.141 -55.554 1.00 68.69 93 ALA A O 1
ATOM 730 N N . ARG A 1 94 ? 43.512 54.280 -55.059 1.00 65.06 94 ARG A N 1
ATOM 731 C CA . ARG A 1 94 ? 44.742 54.691 -55.760 1.00 65.06 94 ARG A CA 1
ATOM 732 C C . ARG A 1 94 ? 44.549 54.728 -57.276 1.00 65.06 94 ARG A C 1
ATOM 734 O O . ARG A 1 94 ? 45.088 55.623 -57.919 1.00 65.06 94 ARG A O 1
ATOM 741 N N . LYS A 1 95 ? 43.735 53.829 -57.842 1.00 61.31 95 LYS A N 1
ATOM 742 C CA . LYS A 1 95 ? 43.336 53.882 -59.259 1.00 61.31 95 LYS A CA 1
ATOM 743 C C . LYS A 1 95 ? 42.402 55.061 -59.569 1.00 61.31 95 LYS A C 1
ATOM 745 O O . LYS A 1 95 ? 42.465 55.586 -60.676 1.00 61.31 95 LYS A O 1
ATOM 750 N N . SER A 1 96 ? 41.599 55.536 -58.612 1.00 55.19 96 SER A N 1
ATOM 751 C CA . SER A 1 96 ? 40.725 56.708 -58.799 1.00 55.19 96 SER A CA 1
ATOM 752 C C . SER A 1 96 ? 41.409 58.061 -58.551 1.00 55.19 96 SER A C 1
ATOM 754 O O . SER A 1 96 ? 40.867 59.091 -58.942 1.00 55.19 96 SER A O 1
ATOM 756 N N . PHE A 1 97 ? 42.613 58.089 -57.969 1.00 51.50 97 PHE A N 1
ATOM 757 C CA . PHE A 1 97 ? 43.373 59.326 -57.713 1.00 51.50 97 PHE A CA 1
ATOM 758 C C . PHE A 1 97 ? 44.100 59.909 -58.945 1.00 51.50 97 PHE A C 1
ATOM 760 O O . PHE A 1 97 ? 44.639 61.011 -58.872 1.00 51.50 97 PHE A O 1
ATOM 767 N N . LEU A 1 98 ? 44.073 59.221 -60.094 1.00 50.72 98 LEU A N 1
ATOM 768 C CA . LEU A 1 98 ? 44.599 59.706 -61.383 1.00 50.72 98 LEU A CA 1
ATOM 769 C C . LEU A 1 98 ? 43.564 60.465 -62.235 1.00 50.72 98 LEU A C 1
ATOM 771 O O . LEU A 1 98 ? 43.844 60.814 -63.380 1.00 50.72 98 LEU A O 1
ATOM 775 N N . ARG A 1 99 ? 42.379 60.776 -61.692 1.00 46.16 99 ARG A N 1
ATOM 776 C CA . ARG A 1 99 ? 41.366 61.588 -62.384 1.00 46.16 99 ARG A CA 1
ATOM 777 C C . ARG A 1 99 ? 40.990 62.808 -61.541 1.00 46.16 99 ARG A C 1
ATOM 779 O O . ARG A 1 99 ? 40.017 62.808 -60.798 1.00 46.16 99 ARG A O 1
ATOM 786 N N . ARG A 1 100 ? 41.809 63.859 -61.647 1.00 40.72 100 ARG A N 1
ATOM 787 C CA . ARG A 1 100 ? 41.579 65.181 -61.046 1.00 40.72 100 ARG A CA 1
ATOM 788 C C . ARG A 1 100 ? 41.010 66.143 -62.089 1.00 40.72 100 ARG A C 1
ATOM 790 O O . ARG A 1 100 ? 41.677 66.394 -63.082 1.00 40.72 100 ARG A O 1
ATOM 797 N N . SER A 1 101 ? 39.844 66.729 -61.813 1.00 35.22 101 SER A N 1
ATOM 798 C CA . SER A 1 101 ? 39.486 68.134 -62.109 1.00 35.22 101 SER A CA 1
ATOM 799 C C . SER A 1 101 ? 38.057 68.385 -61.582 1.00 35.22 101 SER A C 1
ATOM 801 O O . SER A 1 101 ? 37.151 67.709 -62.051 1.00 35.22 101 SER A O 1
ATOM 803 N N . LYS A 1 102 ? 37.828 69.082 -60.453 1.00 37.91 102 LYS A N 1
ATOM 804 C CA . LYS A 1 102 ? 37.841 70.548 -60.156 1.00 37.91 102 LYS A CA 1
ATOM 805 C C . LYS A 1 102 ? 36.412 71.170 -60.270 1.00 37.91 102 LYS A C 1
ATOM 807 O O . LYS A 1 102 ? 35.553 70.514 -60.839 1.00 37.91 102 LYS A O 1
ATOM 812 N N . PRO A 1 103 ? 36.118 72.330 -59.641 1.00 46.31 103 PRO A N 1
ATOM 813 C CA . PRO A 1 103 ? 35.232 72.423 -58.467 1.00 46.31 103 PRO A CA 1
ATOM 814 C C . PRO A 1 103 ? 34.119 73.490 -58.624 1.00 46.31 103 PRO A C 1
ATOM 816 O O . PRO A 1 103 ? 34.117 74.211 -59.610 1.00 46.31 103 PRO A O 1
ATOM 819 N N . ASP A 1 104 ? 33.245 73.660 -57.626 1.00 31.66 104 ASP A N 1
ATOM 820 C CA . ASP A 1 104 ? 32.907 75.008 -57.134 1.00 31.66 104 ASP A CA 1
ATOM 821 C C . ASP A 1 104 ? 32.250 74.974 -55.747 1.00 31.66 104 ASP A C 1
ATOM 823 O O . ASP A 1 104 ? 31.462 74.088 -55.429 1.00 31.66 104 ASP A O 1
ATOM 827 N N . ASN A 1 105 ? 32.639 75.940 -54.916 1.00 33.25 105 ASN A N 1
ATOM 828 C CA . ASN A 1 105 ? 32.188 76.179 -53.545 1.00 33.25 105 ASN A CA 1
ATOM 829 C C . ASN A 1 105 ? 31.853 77.673 -53.430 1.00 33.25 105 ASN A C 1
ATOM 831 O O . ASN A 1 105 ? 32.644 78.503 -53.871 1.00 33.25 105 ASN A O 1
ATOM 835 N N . THR A 1 106 ? 30.755 78.042 -52.766 1.00 33.78 106 THR A N 1
ATOM 836 C CA . THR A 1 106 ? 30.544 79.411 -52.256 1.00 33.78 106 THR A CA 1
ATOM 837 C C . THR A 1 106 ? 29.837 79.373 -50.891 1.00 33.78 106 THR A C 1
ATOM 839 O O . THR A 1 106 ? 28.666 79.038 -50.792 1.00 33.78 106 THR A O 1
ATOM 842 N N . SER A 1 107 ? 30.655 79.660 -49.867 1.00 36.62 107 SER A N 1
ATOM 843 C CA . SER A 1 107 ? 30.463 80.306 -48.547 1.00 36.62 107 SER A CA 1
ATOM 844 C C . SER A 1 107 ? 29.268 80.035 -47.600 1.00 36.62 107 SER A C 1
ATOM 846 O O . SER A 1 107 ? 28.107 80.241 -47.928 1.00 36.62 107 SER A O 1
ATOM 848 N N . ALA A 1 108 ? 29.676 79.737 -46.354 1.00 37.31 108 ALA A N 1
ATOM 849 C CA . ALA A 1 108 ? 29.029 79.682 -45.022 1.00 37.31 108 ALA A CA 1
ATOM 850 C C . ALA A 1 108 ? 28.583 81.091 -44.484 1.00 37.31 108 ALA A C 1
ATOM 852 O O . ALA A 1 108 ? 28.687 82.018 -45.289 1.00 37.31 108 ALA A O 1
ATOM 853 N N . PRO A 1 109 ? 28.199 81.362 -43.190 1.00 51.91 109 PRO A N 1
ATOM 854 C CA . PRO A 1 109 ? 28.343 80.559 -41.946 1.00 51.91 109 PRO A CA 1
ATOM 855 C C . PRO A 1 109 ? 27.269 80.697 -40.810 1.00 51.91 109 PRO A C 1
ATOM 857 O O . PRO A 1 109 ? 26.367 81.522 -40.873 1.00 51.91 109 PRO A O 1
ATOM 860 N N . ALA A 1 110 ? 27.493 79.924 -39.724 1.00 33.12 110 ALA A N 1
ATOM 861 C CA . ALA A 1 110 ? 27.349 80.253 -38.279 1.00 33.12 110 ALA A CA 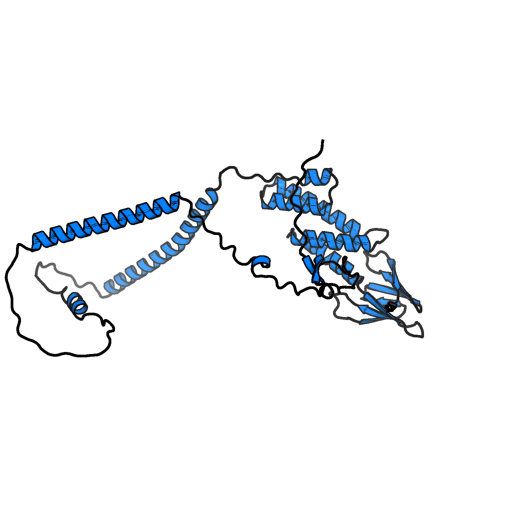1
ATOM 862 C C . ALA A 1 110 ? 26.435 79.349 -37.390 1.00 33.12 110 ALA A C 1
ATOM 864 O O . ALA A 1 110 ? 25.238 79.205 -37.596 1.00 33.12 110 ALA A O 1
ATOM 865 N N . THR A 1 111 ? 27.103 78.771 -36.381 1.00 39.56 111 THR A N 1
ATOM 866 C CA . THR A 1 111 ? 26.832 77.841 -35.243 1.00 39.56 111 THR A CA 1
ATOM 867 C C . THR A 1 111 ? 25.990 78.431 -34.066 1.00 39.56 111 THR A C 1
ATOM 869 O O . THR A 1 111 ? 25.793 79.643 -34.084 1.00 39.56 111 THR A O 1
ATOM 872 N N . PRO A 1 112 ? 25.767 77.760 -32.889 1.00 55.03 112 PRO A N 1
ATOM 873 C CA . PRO A 1 112 ? 25.225 76.430 -32.457 1.00 55.03 112 PRO A CA 1
ATOM 874 C C . PRO A 1 112 ? 24.148 76.633 -31.310 1.00 55.03 112 PRO A C 1
ATOM 876 O O . PRO A 1 112 ? 23.612 77.738 -31.266 1.00 55.03 112 PRO A O 1
ATOM 879 N N . PRO A 1 113 ? 23.835 75.749 -30.307 1.00 49.50 113 PRO A N 1
ATOM 880 C CA . PRO A 1 113 ? 24.098 74.312 -30.051 1.00 49.50 113 PRO A CA 1
ATOM 881 C C . PRO A 1 113 ? 22.849 73.469 -29.635 1.00 49.50 113 PRO A C 1
ATOM 883 O O . PRO A 1 113 ? 21.838 74.011 -29.203 1.00 49.50 113 PRO A O 1
ATOM 886 N N . GLY A 1 114 ? 22.962 72.127 -29.628 1.00 32.84 114 GLY A N 1
ATOM 887 C CA . GLY A 1 114 ? 22.165 71.284 -28.709 1.00 32.84 114 GLY A CA 1
ATOM 888 C C . GLY A 1 114 ? 21.727 69.889 -29.186 1.00 32.84 114 GLY A C 1
ATOM 889 O O . GLY A 1 114 ? 20.633 69.747 -29.702 1.00 32.84 114 GLY A O 1
ATOM 890 N N . VAL A 1 115 ? 22.547 68.873 -28.874 1.00 40.62 115 VAL A N 1
ATOM 891 C CA . VAL A 1 115 ? 22.212 67.443 -28.634 1.00 40.62 115 VAL A CA 1
ATOM 892 C C . VAL A 1 115 ? 21.637 66.618 -29.807 1.00 40.62 115 VAL A C 1
ATOM 894 O O . VAL A 1 115 ? 20.504 66.767 -30.241 1.00 40.62 115 VAL A O 1
ATOM 897 N N . VAL A 1 116 ? 22.465 65.677 -30.274 1.00 38.22 116 VAL A N 1
ATOM 898 C CA . VAL A 1 116 ? 22.389 64.959 -31.555 1.00 38.22 116 VAL A CA 1
ATOM 899 C C . VAL A 1 116 ? 21.759 63.570 -31.394 1.00 38.22 116 VAL A C 1
ATOM 901 O O . VAL A 1 116 ? 22.344 62.689 -30.767 1.00 38.22 116 VAL A O 1
ATOM 904 N N . LEU A 1 117 ? 20.611 63.361 -32.037 1.00 46.94 117 LEU A N 1
ATOM 905 C CA . LEU A 1 117 ? 20.166 62.065 -32.559 1.00 46.94 117 LEU A CA 1
ATOM 906 C C . LEU A 1 117 ? 20.461 62.079 -34.072 1.00 46.94 117 LEU A C 1
ATOM 908 O O . LEU A 1 117 ? 20.082 63.053 -34.721 1.00 46.94 117 LEU A O 1
ATOM 912 N N . PRO A 1 118 ? 21.141 61.078 -34.663 1.00 54.75 118 PRO A N 1
ATOM 913 C CA . PRO A 1 118 ? 21.333 61.055 -36.109 1.00 54.75 118 PRO A CA 1
ATOM 914 C C . PRO A 1 118 ? 20.014 60.689 -36.810 1.00 54.75 118 PRO A C 1
ATOM 916 O O . PRO A 1 118 ? 19.653 59.517 -36.914 1.00 54.75 118 PRO A O 1
ATOM 919 N N . GLU A 1 119 ? 19.292 61.708 -37.279 1.00 48.56 119 GLU A N 1
ATOM 920 C CA . GLU A 1 119 ? 18.260 61.568 -38.306 1.00 48.56 119 GLU A CA 1
ATOM 921 C C . GLU A 1 119 ? 18.909 61.116 -39.621 1.00 48.56 119 GLU A C 1
ATOM 923 O O . GLU A 1 119 ? 20.007 61.544 -39.980 1.00 48.56 119 GLU A O 1
ATOM 928 N N . LEU A 1 120 ? 18.247 60.187 -40.312 1.00 47.19 120 LEU A N 1
ATOM 929 C CA . LEU A 1 120 ? 18.736 59.623 -41.561 1.00 47.19 120 LEU A CA 1
ATOM 930 C C . LEU A 1 120 ? 18.881 60.705 -42.637 1.00 47.19 120 LEU A C 1
ATOM 932 O O . LEU A 1 120 ? 17.929 61.388 -43.003 1.00 47.19 120 LEU A O 1
ATOM 936 N N . ASP A 1 121 ? 20.091 60.747 -43.175 1.00 48.47 121 ASP A N 1
ATOM 937 C CA . ASP A 1 121 ? 20.587 61.589 -44.252 1.00 48.47 121 ASP A CA 1
ATOM 938 C C . ASP A 1 121 ? 19.684 61.525 -45.508 1.00 48.47 121 ASP A C 1
ATOM 940 O O . ASP A 1 121 ? 19.429 60.451 -46.075 1.00 48.47 121 ASP A O 1
ATOM 944 N N . GLU A 1 122 ? 19.212 62.687 -45.974 1.00 58.12 122 GLU A N 1
ATOM 945 C CA . GLU A 1 122 ? 18.371 62.869 -47.175 1.00 58.12 122 GLU A CA 1
ATOM 946 C C . GLU A 1 122 ? 19.059 62.384 -48.467 1.00 58.12 122 GLU A C 1
ATOM 948 O O . GLU A 1 122 ? 18.411 62.106 -49.481 1.00 58.12 122 GLU A O 1
ATOM 953 N N . THR A 1 123 ? 20.372 62.166 -48.405 1.00 57.81 123 THR A N 1
ATOM 954 C CA . THR A 1 123 ? 21.196 61.549 -49.451 1.00 57.81 123 THR A CA 1
ATOM 955 C C . THR A 1 123 ? 20.782 60.102 -49.764 1.00 57.81 123 THR A C 1
ATOM 957 O O . THR A 1 123 ? 20.936 59.646 -50.899 1.00 57.81 123 THR A O 1
ATOM 960 N N . SER A 1 124 ? 20.159 59.392 -48.816 1.00 55.03 124 SER A N 1
ATOM 961 C CA . SER A 1 124 ? 19.638 58.030 -49.013 1.00 55.03 124 SER A CA 1
ATOM 962 C C . SER A 1 124 ? 18.270 57.978 -49.717 1.00 55.03 124 SER A C 1
ATOM 964 O O . SER A 1 124 ? 17.945 56.976 -50.358 1.00 55.03 124 SER A O 1
ATOM 966 N N . ARG A 1 125 ? 17.494 59.075 -49.693 1.00 52.53 125 ARG A N 1
ATOM 967 C CA . ARG A 1 125 ? 16.229 59.224 -50.447 1.00 52.53 125 ARG A CA 1
ATOM 968 C C . ARG A 1 125 ? 16.433 59.667 -51.899 1.00 52.53 125 ARG A C 1
ATOM 970 O O . ARG A 1 125 ? 15.572 59.409 -52.732 1.00 52.53 125 ARG A O 1
ATOM 977 N N . ALA A 1 126 ? 17.573 60.273 -52.230 1.00 53.75 126 ALA A N 1
ATOM 978 C CA . ALA A 1 126 ? 17.904 60.656 -53.607 1.00 53.75 126 ALA A CA 1
ATOM 979 C C . ALA A 1 126 ? 18.439 59.486 -54.464 1.00 53.75 126 ALA A C 1
ATOM 981 O O . ALA A 1 126 ? 18.423 59.555 -55.693 1.00 53.75 126 ALA A O 1
ATOM 982 N N . LEU A 1 127 ? 18.865 58.381 -53.837 1.00 53.94 127 LEU A N 1
ATOM 983 C CA . LEU A 1 127 ? 19.313 57.169 -54.541 1.00 53.94 127 LEU A CA 1
ATOM 984 C C . LEU A 1 127 ? 18.164 56.225 -54.933 1.00 53.94 127 LEU A C 1
ATOM 986 O O . LEU A 1 127 ? 18.352 55.372 -55.798 1.00 53.94 127 LEU A O 1
ATOM 990 N N . SER A 1 128 ? 16.967 56.394 -54.366 1.00 49.97 128 SER A N 1
ATOM 991 C CA . SER A 1 128 ? 15.776 55.608 -54.721 1.00 49.97 128 SER A CA 1
ATOM 992 C C . SER A 1 128 ? 14.912 56.237 -55.826 1.00 49.97 128 SER A C 1
ATOM 994 O O . SER A 1 128 ? 13.984 55.588 -56.304 1.00 49.97 128 SER A O 1
ATOM 996 N N . SER A 1 129 ? 15.236 57.447 -56.303 1.00 48.47 129 SER A N 1
ATOM 997 C CA . SER A 1 129 ? 14.499 58.147 -57.372 1.00 48.47 129 SER A CA 1
ATOM 998 C C . SER A 1 129 ? 15.218 58.212 -58.731 1.00 48.47 129 SER A C 1
ATOM 1000 O O . SER A 1 129 ? 14.636 58.699 -59.697 1.00 48.47 129 SER A O 1
ATOM 1002 N N . SER A 1 130 ? 16.438 57.669 -58.856 1.00 48.97 130 SER A N 1
ATOM 1003 C CA . SER A 1 130 ? 17.259 57.751 -60.086 1.00 48.97 130 SER A CA 1
ATOM 1004 C C . SER A 1 130 ? 17.447 56.420 -60.828 1.00 48.97 130 SER A C 1
ATOM 1006 O O . SER A 1 130 ? 18.467 56.197 -61.476 1.00 48.97 130 SER A O 1
ATOM 1008 N N . ALA A 1 131 ? 16.455 55.530 -60.774 1.00 45.28 131 ALA A N 1
ATOM 1009 C CA . ALA A 1 131 ? 16.412 54.324 -61.606 1.00 45.28 131 ALA A CA 1
ATOM 1010 C C . ALA A 1 131 ? 15.127 54.259 -62.447 1.00 45.28 131 ALA A C 1
ATOM 1012 O O . ALA A 1 131 ? 14.473 53.223 -62.516 1.00 45.28 131 ALA A O 1
ATOM 1013 N N . MET A 1 132 ? 14.757 55.367 -63.098 1.00 40.50 132 MET A N 1
ATOM 1014 C CA . MET A 1 132 ? 13.842 55.346 -64.242 1.00 40.50 132 MET A CA 1
ATOM 1015 C C . MET A 1 132 ? 14.186 56.419 -65.282 1.00 40.50 132 MET A C 1
ATOM 1017 O O . MET A 1 132 ? 14.471 57.561 -64.940 1.00 40.50 132 MET A O 1
ATOM 1021 N N . ALA A 1 133 ? 14.044 55.999 -66.546 1.00 36.06 133 ALA A N 1
ATOM 1022 C CA . ALA A 1 133 ? 14.187 56.710 -67.823 1.00 36.06 133 ALA A CA 1
ATOM 1023 C C . ALA A 1 133 ? 15.636 56.929 -68.313 1.00 36.06 133 ALA A C 1
ATOM 1025 O O . ALA A 1 133 ? 16.477 57.431 -67.589 1.00 36.06 133 ALA A O 1
ATOM 1026 N N . SER A 1 134 ? 16.028 56.658 -69.561 1.00 39.75 134 SER A N 1
ATOM 1027 C CA . SER A 1 134 ? 15.383 56.102 -70.759 1.00 39.75 134 SER A CA 1
ATOM 1028 C C . SER A 1 134 ? 16.467 56.040 -71.850 1.00 39.75 134 SER A C 1
ATOM 1030 O O . SER A 1 134 ? 17.227 56.993 -71.988 1.00 39.75 134 SER A O 1
ATOM 1032 N N . THR A 1 135 ? 16.516 54.989 -72.673 1.00 37.59 135 THR A N 1
ATOM 1033 C CA . THR A 1 135 ? 16.707 55.154 -74.129 1.00 37.59 135 THR A CA 1
ATOM 1034 C C . THR A 1 135 ? 16.160 53.941 -74.903 1.00 37.59 135 THR A C 1
ATOM 1036 O O . THR A 1 135 ? 16.556 52.801 -74.692 1.00 37.59 135 THR A O 1
ATOM 1039 N N . ARG A 1 136 ? 15.183 54.254 -75.771 1.00 37.41 136 ARG A N 1
ATOM 1040 C CA . ARG A 1 136 ? 14.665 53.585 -76.994 1.00 37.41 136 ARG A CA 1
ATOM 1041 C C . ARG A 1 136 ? 15.617 52.567 -77.664 1.00 37.41 136 ARG A C 1
ATOM 1043 O O . ARG A 1 136 ? 16.816 52.778 -77.648 1.00 37.41 136 ARG A O 1
ATOM 1050 N N . SER A 1 137 ? 15.201 51.524 -78.397 1.00 35.84 137 SER A N 1
ATOM 1051 C CA . SER A 1 137 ? 13.948 51.206 -79.113 1.00 35.84 137 SER A CA 1
ATOM 1052 C C . SER A 1 137 ? 14.056 49.821 -79.777 1.00 35.84 137 SER A C 1
ATOM 1054 O O . SER A 1 137 ? 15.076 49.554 -80.408 1.00 35.84 137 SER A O 1
ATOM 1056 N N . ARG A 1 138 ? 12.973 49.030 -79.821 1.00 34.56 138 ARG A N 1
ATOM 1057 C CA . ARG A 1 138 ? 12.546 48.339 -81.056 1.00 34.56 138 ARG A CA 1
ATOM 1058 C C . ARG A 1 138 ? 11.111 47.828 -80.928 1.00 34.56 138 ARG A C 1
ATOM 1060 O O . ARG A 1 138 ? 10.716 47.243 -79.930 1.00 34.56 138 ARG A O 1
ATOM 1067 N N . THR A 1 139 ? 10.340 48.120 -81.960 1.00 45.66 139 THR A N 1
ATOM 1068 C CA . THR A 1 139 ? 8.935 47.784 -82.183 1.00 45.66 139 THR A CA 1
ATOM 1069 C C . THR A 1 139 ? 8.690 46.277 -82.236 1.00 45.66 139 THR A C 1
ATOM 1071 O O . THR A 1 139 ? 9.259 45.600 -83.090 1.00 45.66 139 THR A O 1
ATOM 1074 N N . ALA A 1 140 ? 7.761 45.788 -81.417 1.00 39.38 140 ALA A N 1
ATOM 1075 C CA . ALA A 1 140 ? 7.031 44.547 -81.649 1.00 39.38 140 ALA A CA 1
ATOM 1076 C C . ALA A 1 140 ? 5.568 44.771 -81.242 1.00 39.38 140 ALA A C 1
ATOM 1078 O O . ALA A 1 140 ? 5.281 45.257 -80.149 1.00 39.38 140 ALA A O 1
ATOM 1079 N N . ARG A 1 141 ? 4.654 44.497 -82.175 1.00 48.38 141 ARG A N 1
ATOM 1080 C CA . ARG A 1 141 ? 3.201 44.619 -82.011 1.00 48.38 141 ARG A CA 1
ATOM 1081 C C . ARG A 1 141 ? 2.744 43.756 -80.831 1.00 48.38 141 ARG A C 1
ATOM 1083 O O . ARG A 1 141 ? 2.955 42.549 -80.857 1.00 48.38 141 ARG A O 1
ATOM 1090 N N . VAL A 1 142 ? 2.085 44.359 -79.844 1.00 44.66 142 VAL A N 1
ATOM 1091 C CA . VAL A 1 142 ? 1.352 43.629 -78.803 1.00 44.66 142 VAL A CA 1
ATOM 1092 C C . VAL A 1 142 ? -0.125 43.673 -79.167 1.00 44.66 142 VAL A C 1
ATOM 1094 O O . VAL A 1 142 ? -0.747 44.735 -79.177 1.00 44.66 142 VAL A O 1
ATOM 1097 N N . ALA A 1 143 ? -0.650 42.505 -79.526 1.00 48.16 143 ALA A N 1
ATOM 1098 C CA . ALA A 1 143 ? -2.075 42.248 -79.623 1.00 48.16 143 ALA A CA 1
ATOM 1099 C C . ALA A 1 143 ? -2.714 42.424 -78.237 1.00 48.16 143 ALA A C 1
ATOM 1101 O O . ALA A 1 143 ? -2.144 42.015 -77.226 1.00 48.16 143 ALA A O 1
ATOM 1102 N N . GLN A 1 144 ? -3.882 43.059 -78.195 1.00 47.22 144 GLN A N 1
ATOM 1103 C CA . GLN A 1 144 ? -4.664 43.248 -76.979 1.00 47.22 144 GLN A CA 1
ATOM 1104 C C . GLN A 1 144 ? -5.152 41.885 -76.462 1.00 47.22 144 GLN A C 1
ATOM 1106 O O . GLN A 1 144 ? -6.101 41.315 -76.994 1.00 47.22 144 GLN A O 1
ATOM 1111 N N . GLY A 1 145 ? -4.480 41.367 -75.433 1.00 46.81 145 GLY A N 1
ATOM 1112 C CA . GLY A 1 145 ? -4.957 40.246 -74.629 1.00 46.81 145 GLY A CA 1
ATOM 1113 C C . GLY A 1 145 ? -6.087 40.709 -73.712 1.00 46.81 145 GLY A C 1
ATOM 1114 O O . GLY A 1 145 ? -5.967 41.716 -73.012 1.00 46.81 145 GLY A O 1
ATOM 1115 N N . SER A 1 146 ? -7.214 40.007 -73.775 1.00 57.22 146 SER A N 1
ATOM 1116 C CA . SER A 1 146 ? -8.440 40.303 -73.028 1.00 57.22 146 SER A CA 1
ATOM 1117 C C . SER A 1 146 ? -8.224 40.358 -71.497 1.00 57.22 146 SER A C 1
ATOM 1119 O O . SER A 1 146 ? -7.332 39.686 -70.972 1.00 57.22 146 SER A O 1
ATOM 1121 N N . PRO A 1 147 ? -9.056 41.103 -70.738 1.00 54.72 147 PRO A N 1
ATOM 1122 C CA . PRO A 1 147 ? -8.907 41.311 -69.287 1.00 54.72 147 PRO A CA 1
ATOM 1123 C C . PRO A 1 147 ? -8.965 40.038 -68.415 1.00 54.72 147 PRO A C 1
ATOM 1125 O O . PRO A 1 147 ? -8.690 40.108 -67.217 1.00 54.72 147 PRO A O 1
ATOM 1128 N N . LEU A 1 148 ? -9.256 38.869 -68.997 1.00 52.34 148 LEU A N 1
ATOM 1129 C CA . LEU A 1 148 ? -9.179 37.565 -68.330 1.00 52.34 148 LEU A CA 1
ATOM 1130 C C . LEU A 1 148 ? -7.736 37.060 -68.130 1.00 52.34 148 LEU A C 1
ATOM 1132 O O . LEU A 1 148 ? -7.479 36.320 -67.180 1.00 52.34 148 LEU A O 1
ATOM 1136 N N . GLU A 1 149 ? -6.763 37.500 -68.936 1.00 54.88 149 GLU A N 1
ATOM 1137 C CA . GLU A 1 149 ? -5.369 37.034 -68.815 1.00 54.88 149 GLU A CA 1
ATOM 1138 C C . GLU A 1 149 ? -4.615 37.675 -67.639 1.00 54.88 149 GLU A C 1
ATOM 1140 O O . GLU A 1 149 ? -3.748 37.051 -67.022 1.00 54.88 149 GLU A O 1
ATOM 1145 N N . ILE A 1 150 ? -4.965 38.910 -67.269 1.00 56.00 150 ILE A N 1
ATOM 1146 C CA . ILE A 1 150 ? -4.304 39.631 -66.169 1.00 56.00 150 ILE A CA 1
ATOM 1147 C C . ILE A 1 150 ? -4.741 39.067 -64.809 1.00 56.00 150 ILE A C 1
ATOM 1149 O O . ILE A 1 150 ? -3.930 38.989 -63.882 1.00 56.00 150 ILE A O 1
ATOM 1153 N N . VAL A 1 151 ? -5.998 38.623 -64.694 1.00 57.31 151 VAL A N 1
ATOM 1154 C CA . VAL A 1 151 ? -6.497 37.935 -63.494 1.00 57.31 151 VAL A CA 1
ATOM 1155 C C . VAL A 1 151 ? -5.887 36.533 -63.396 1.00 57.31 151 VAL A C 1
ATOM 1157 O O . VAL A 1 151 ? -5.381 36.179 -62.333 1.00 57.31 151 VAL A O 1
ATOM 1160 N N . GLY A 1 152 ? -5.807 35.791 -64.509 1.00 59.19 152 GLY A N 1
ATOM 1161 C CA . GLY A 1 152 ? -5.188 34.458 -64.552 1.00 59.19 152 GLY A CA 1
ATOM 1162 C C . GLY A 1 152 ? -3.697 34.442 -64.185 1.00 59.19 152 GLY A C 1
ATOM 1163 O O . GLY A 1 152 ? -3.213 33.518 -63.533 1.00 59.19 152 GLY A O 1
ATOM 1164 N N . ARG A 1 153 ? -2.948 35.494 -64.536 1.00 66.38 153 ARG A N 1
ATOM 1165 C CA . ARG A 1 153 ? -1.517 35.576 -64.205 1.00 66.38 153 ARG A CA 1
ATOM 1166 C C . ARG A 1 153 ? -1.265 35.918 -62.733 1.00 66.38 153 ARG A C 1
ATOM 1168 O O . ARG A 1 153 ? -0.292 35.438 -62.159 1.00 66.38 153 ARG A O 1
ATOM 1175 N N . LYS A 1 154 ? -2.143 36.707 -62.102 1.00 70.94 154 LYS A N 1
ATOM 1176 C CA . LYS A 1 154 ? -2.055 37.014 -60.663 1.00 70.94 154 LYS A CA 1
ATOM 1177 C C . LYS A 1 154 ? -2.479 35.827 -59.797 1.00 70.94 154 LYS A C 1
ATOM 1179 O O . LYS A 1 154 ? -1.829 35.572 -58.786 1.00 70.94 154 LYS A O 1
ATOM 1184 N N . THR A 1 155 ? -3.496 35.066 -60.204 1.00 76.31 155 THR A N 1
ATOM 1185 C CA . THR A 1 155 ? -3.911 33.854 -59.478 1.00 76.31 155 THR A CA 1
ATOM 1186 C C . THR A 1 155 ? -2.854 32.754 -59.542 1.00 76.31 155 THR A C 1
ATOM 1188 O O . THR A 1 155 ? -2.617 32.105 -58.528 1.00 76.31 155 THR A O 1
ATOM 1191 N N . LEU A 1 156 ? -2.139 32.601 -60.662 1.00 79.75 156 LEU A N 1
ATOM 1192 C CA . LEU A 1 156 ? -1.013 31.661 -60.765 1.00 79.75 156 LEU A CA 1
ATOM 1193 C C . LEU A 1 156 ? 0.160 32.016 -59.842 1.00 79.75 156 LEU A C 1
ATOM 1195 O O . LEU A 1 156 ? 0.751 31.123 -59.239 1.00 79.75 156 LEU A O 1
ATOM 1199 N N . ILE A 1 157 ? 0.484 33.304 -59.689 1.00 82.75 157 ILE A N 1
ATOM 1200 C CA . ILE A 1 157 ? 1.554 33.741 -58.777 1.00 82.75 157 ILE A CA 1
ATOM 1201 C C . ILE A 1 157 ? 1.160 33.464 -57.322 1.00 82.75 157 ILE A C 1
ATOM 1203 O O . ILE A 1 157 ? 1.959 32.920 -56.563 1.00 82.75 157 ILE A O 1
ATOM 1207 N N . VAL A 1 158 ? -0.082 33.780 -56.940 1.00 85.06 158 VAL A N 1
ATOM 1208 C CA . VAL A 1 158 ? -0.585 33.504 -55.584 1.00 85.06 158 VAL A CA 1
ATOM 1209 C C . VAL A 1 158 ? -0.636 31.997 -55.317 1.00 85.06 158 VAL A C 1
ATOM 1211 O O . VAL A 1 158 ? -0.174 31.554 -54.269 1.00 85.06 158 VAL A O 1
ATOM 1214 N N . ALA A 1 159 ? -1.103 31.194 -56.278 1.00 85.06 159 ALA A N 1
ATOM 1215 C CA . ALA A 1 159 ? -1.105 29.737 -56.167 1.00 85.06 159 ALA A CA 1
ATOM 1216 C C . ALA A 1 159 ? 0.316 29.163 -56.023 1.00 85.06 159 ALA A C 1
ATOM 1218 O O . ALA A 1 159 ? 0.527 28.260 -55.217 1.00 85.06 159 ALA A O 1
ATOM 1219 N N . GLY A 1 160 ? 1.302 29.722 -56.733 1.00 89.44 160 GLY A N 1
ATOM 1220 C CA . GLY A 1 160 ? 2.708 29.335 -56.603 1.00 89.44 160 GLY A CA 1
ATOM 1221 C C . GLY A 1 160 ? 3.291 29.634 -55.218 1.00 89.44 160 GLY A C 1
ATOM 1222 O O . GLY A 1 160 ? 3.992 28.795 -54.656 1.00 89.44 160 GLY A O 1
ATOM 1223 N N . ILE A 1 161 ? 2.959 30.788 -54.630 1.00 90.06 161 ILE A N 1
ATOM 1224 C CA . ILE A 1 161 ? 3.397 31.149 -53.271 1.00 90.06 161 ILE A CA 1
ATOM 1225 C C . ILE A 1 161 ? 2.763 30.216 -52.233 1.00 90.06 161 ILE A C 1
ATOM 1227 O O . ILE A 1 161 ? 3.457 29.721 -51.347 1.00 90.06 161 ILE A O 1
ATOM 1231 N N . VAL A 1 162 ? 1.463 29.933 -52.360 1.00 90.25 162 VAL A N 1
ATOM 1232 C CA . VAL A 1 162 ? 0.754 29.020 -51.451 1.00 90.25 162 VAL A CA 1
ATOM 1233 C C . VAL A 1 162 ? 1.313 27.599 -51.558 1.00 90.25 162 VAL A C 1
ATOM 1235 O O . VAL A 1 162 ? 1.601 26.983 -50.535 1.00 90.25 162 VAL A O 1
ATOM 1238 N N . ALA A 1 163 ? 1.552 27.095 -52.771 1.00 89.62 163 ALA A N 1
ATOM 1239 C CA . ALA A 1 163 ? 2.178 25.788 -52.974 1.00 89.62 163 ALA A CA 1
ATOM 1240 C C . ALA A 1 163 ? 3.603 25.728 -52.393 1.00 89.62 163 ALA A C 1
ATOM 1242 O O . ALA A 1 163 ? 3.972 24.731 -51.774 1.00 89.62 163 ALA A O 1
ATOM 1243 N N . GLY A 1 164 ? 4.382 26.806 -52.531 1.00 90.88 164 GLY A N 1
ATOM 1244 C CA . GLY A 1 164 ? 5.711 26.927 -51.930 1.00 90.88 164 GLY A CA 1
ATOM 1245 C C . GLY A 1 164 ? 5.680 26.907 -50.399 1.00 90.88 164 GLY A C 1
ATOM 1246 O O . GLY A 1 164 ? 6.488 26.216 -49.786 1.00 90.88 164 GLY A O 1
ATOM 1247 N N . LEU A 1 165 ? 4.722 27.599 -49.776 1.00 88.88 165 LEU A N 1
ATOM 1248 C CA . LEU A 1 165 ? 4.540 27.589 -48.319 1.00 88.88 165 LEU A CA 1
ATOM 1249 C C . LEU A 1 165 ? 4.109 26.216 -47.796 1.00 88.88 165 LEU A C 1
ATOM 1251 O O . LEU A 1 165 ? 4.608 25.780 -46.762 1.00 88.88 165 LEU A O 1
ATOM 1255 N N . ILE A 1 166 ? 3.236 25.514 -48.523 1.00 87.25 166 ILE A N 1
ATOM 1256 C CA . ILE A 1 166 ? 2.823 24.146 -48.185 1.00 87.25 166 ILE A CA 1
ATOM 1257 C C . ILE A 1 166 ? 4.025 23.195 -48.268 1.00 87.25 166 ILE A C 1
ATOM 1259 O O . ILE A 1 166 ? 4.277 22.442 -47.331 1.00 87.25 166 ILE A O 1
ATOM 1263 N N . LEU A 1 167 ? 4.812 23.261 -49.347 1.00 85.81 167 LEU A N 1
ATOM 1264 C CA . LEU A 1 167 ? 6.031 22.457 -49.485 1.00 85.81 167 LEU A CA 1
ATOM 1265 C C . LEU A 1 167 ? 7.073 22.781 -48.413 1.00 85.81 167 LEU A C 1
ATOM 1267 O O . LEU A 1 167 ? 7.754 21.872 -47.950 1.00 85.81 167 LEU A O 1
ATOM 1271 N N . LEU A 1 168 ? 7.192 24.043 -47.999 1.00 86.69 168 LEU A N 1
ATOM 1272 C CA . LEU A 1 168 ? 8.106 24.435 -46.931 1.00 86.69 168 LEU A CA 1
ATOM 1273 C C . LEU A 1 168 ? 7.631 23.891 -45.581 1.00 86.69 168 LEU A C 1
ATOM 1275 O O . LEU A 1 168 ? 8.440 23.315 -44.867 1.00 86.69 168 LEU A O 1
ATOM 1279 N N . TYR A 1 169 ? 6.335 23.980 -45.277 1.00 86.00 169 TYR A N 1
ATOM 1280 C CA . TYR A 1 169 ? 5.743 23.437 -44.050 1.00 86.00 169 TYR A CA 1
ATOM 1281 C C . TYR A 1 169 ? 5.929 21.913 -43.936 1.00 86.00 169 TYR A C 1
ATOM 1283 O O . TYR A 1 169 ? 6.472 21.419 -42.947 1.00 86.00 169 TYR A O 1
ATOM 1291 N N . PHE A 1 170 ? 5.585 21.159 -44.986 1.00 83.00 170 PHE A N 1
ATOM 1292 C CA . PHE A 1 170 ? 5.792 19.704 -44.997 1.00 83.00 170 PHE A CA 1
ATOM 1293 C C . PHE A 1 170 ? 7.276 19.315 -45.105 1.00 83.00 170 PHE A C 1
ATOM 1295 O O . PHE A 1 170 ? 7.706 18.311 -44.536 1.00 83.00 170 PHE A O 1
ATOM 1302 N N . GLY A 1 171 ? 8.080 20.120 -45.802 1.00 77.44 171 GLY A N 1
ATOM 1303 C CA . GLY A 1 171 ? 9.522 19.929 -45.923 1.00 77.44 171 GLY A CA 1
ATOM 1304 C C . GLY A 1 171 ? 10.254 20.138 -44.600 1.00 77.44 171 GLY A C 1
ATOM 1305 O O . GLY A 1 171 ? 11.187 19.391 -44.306 1.00 77.44 171 GLY A O 1
ATOM 1306 N N . THR A 1 172 ? 9.815 21.093 -43.771 1.00 79.81 172 THR A N 1
ATOM 1307 C CA . THR A 1 172 ? 10.395 21.317 -42.443 1.00 79.81 172 THR A CA 1
ATOM 1308 C C . THR A 1 172 ? 10.135 20.152 -41.504 1.00 79.81 172 THR A C 1
ATOM 1310 O O . THR A 1 172 ? 11.075 19.740 -40.833 1.00 79.81 172 THR A O 1
ATOM 1313 N N . ASP A 1 173 ? 8.939 19.556 -41.514 1.00 76.69 173 ASP A N 1
ATOM 1314 C CA . ASP A 1 173 ? 8.637 18.384 -40.681 1.00 76.69 173 ASP A CA 1
ATOM 1315 C C . ASP A 1 173 ? 9.441 17.152 -41.114 1.00 76.69 173 ASP A C 1
ATOM 1317 O O . ASP A 1 173 ? 10.001 16.440 -40.277 1.00 76.69 173 ASP A O 1
ATOM 1321 N N . PHE A 1 174 ? 9.584 16.924 -42.424 1.00 77.25 174 PHE A N 1
ATOM 1322 C CA . PHE A 1 174 ? 10.371 15.803 -42.941 1.00 77.25 174 PHE A CA 1
ATOM 1323 C C . PHE A 1 174 ? 11.880 15.980 -42.697 1.00 77.25 174 PHE A C 1
ATOM 1325 O O . PHE A 1 174 ? 12.570 15.031 -42.313 1.00 77.25 174 PHE A O 1
ATOM 1332 N N . ALA A 1 175 ? 12.401 17.199 -42.873 1.00 74.50 175 ALA A N 1
ATOM 1333 C CA . ALA A 1 175 ? 13.796 17.520 -42.588 1.00 74.50 175 ALA A CA 1
ATOM 1334 C C . ALA A 1 175 ? 14.099 17.425 -41.087 1.00 74.50 175 ALA A C 1
ATOM 1336 O O . ALA A 1 175 ? 15.109 16.829 -40.715 1.00 74.50 175 ALA A O 1
ATOM 1337 N N . TRP A 1 176 ? 13.208 17.917 -40.217 1.00 73.50 176 TRP A N 1
ATOM 1338 C CA . TRP A 1 176 ? 13.357 17.773 -38.767 1.00 73.50 176 TRP A CA 1
ATOM 1339 C C . TRP A 1 176 ? 13.287 16.319 -38.317 1.00 73.50 176 TRP A C 1
ATOM 1341 O O . TRP A 1 176 ? 14.100 15.910 -37.492 1.00 73.50 176 TRP A O 1
ATOM 1351 N N . ALA A 1 177 ? 12.382 15.513 -38.876 1.00 75.19 177 ALA A N 1
ATOM 1352 C CA . ALA A 1 177 ? 12.316 14.084 -38.579 1.00 75.19 177 ALA A CA 1
ATOM 1353 C C . ALA A 1 177 ? 13.609 13.359 -38.987 1.00 75.19 177 ALA A C 1
ATOM 1355 O O . ALA A 1 177 ? 14.115 12.515 -38.247 1.00 75.19 177 ALA A O 1
ATOM 1356 N N . ARG A 1 178 ? 14.196 13.717 -40.136 1.00 77.38 178 ARG A N 1
ATOM 1357 C CA . ARG A 1 178 ? 15.423 13.081 -40.631 1.00 77.38 178 ARG A CA 1
ATOM 1358 C C . ARG A 1 178 ? 16.682 13.546 -39.899 1.00 77.38 178 ARG A C 1
ATOM 1360 O O . ARG A 1 178 ? 17.551 12.723 -39.634 1.00 77.38 178 ARG A O 1
ATOM 1367 N N . ILE A 1 179 ? 16.753 14.821 -39.518 1.00 72.75 179 ILE A N 1
ATOM 1368 C CA . ILE A 1 179 ? 17.820 15.369 -38.670 1.00 72.75 179 ILE A CA 1
ATOM 1369 C C . ILE A 1 179 ? 17.732 14.774 -37.262 1.00 72.75 179 ILE A C 1
ATOM 1371 O O . ILE A 1 179 ? 18.744 14.326 -36.739 1.00 72.75 179 ILE A O 1
ATOM 1375 N N . ARG A 1 180 ? 16.533 14.672 -36.676 1.00 72.69 180 ARG A N 1
ATOM 1376 C CA . ARG A 1 180 ? 16.327 14.031 -35.369 1.00 72.69 180 ARG A CA 1
ATOM 1377 C C . ARG A 1 180 ? 16.733 12.554 -35.402 1.00 72.69 180 ARG A C 1
ATOM 1379 O O . ARG A 1 180 ? 17.402 12.100 -34.484 1.00 72.69 180 ARG A O 1
ATOM 1386 N N . ASN A 1 181 ? 16.434 11.836 -36.486 1.00 69.69 181 ASN A N 1
ATOM 1387 C CA . ASN A 1 181 ? 16.913 10.464 -36.668 1.00 69.69 181 ASN A CA 1
ATOM 1388 C C . ASN A 1 181 ? 18.438 10.382 -36.822 1.00 69.69 181 ASN A C 1
ATOM 1390 O O . ASN A 1 181 ? 19.032 9.489 -36.235 1.00 69.69 181 ASN A O 1
ATOM 1394 N N . LEU A 1 182 ? 19.076 11.313 -37.543 1.00 68.31 182 LEU A N 1
ATOM 1395 C CA . LEU A 1 182 ? 20.535 11.340 -37.718 1.00 68.31 182 LEU A CA 1
ATOM 1396 C C . LEU A 1 182 ? 21.290 11.692 -36.425 1.00 68.31 182 LEU A C 1
ATOM 1398 O O . LEU A 1 182 ? 22.291 11.049 -36.104 1.00 68.31 182 LEU A O 1
ATOM 1402 N N . LEU A 1 183 ? 20.782 12.658 -35.654 1.00 65.81 183 LEU A N 1
ATOM 1403 C CA . LEU A 1 183 ? 21.298 12.990 -34.322 1.00 65.81 183 LEU A CA 1
ATOM 1404 C C . LEU A 1 183 ? 21.113 11.830 -33.338 1.00 65.81 183 LEU A C 1
ATOM 1406 O O . LEU A 1 183 ? 22.023 11.554 -32.563 1.00 65.81 183 LEU A O 1
ATOM 1410 N N . ASN A 1 184 ? 19.998 11.102 -33.421 1.00 61.69 184 ASN A N 1
ATOM 1411 C CA . ASN A 1 184 ? 19.769 9.918 -32.592 1.00 61.69 184 ASN A CA 1
ATOM 1412 C C . ASN A 1 184 ? 20.592 8.695 -33.042 1.00 61.69 184 ASN A C 1
ATOM 1414 O O . ASN A 1 184 ? 20.889 7.839 -32.221 1.00 61.69 184 ASN A O 1
ATOM 1418 N N . SER A 1 185 ? 20.995 8.598 -34.315 1.00 56.25 185 SER A N 1
ATOM 1419 C CA . SER A 1 185 ? 21.820 7.485 -34.818 1.00 56.25 185 SER A CA 1
ATOM 1420 C C . SER A 1 185 ? 23.332 7.683 -34.641 1.00 56.25 185 SER A C 1
ATOM 1422 O O . SER A 1 185 ? 24.107 6.809 -35.015 1.00 56.25 185 SER A O 1
ATOM 1424 N N . SER A 1 186 ? 23.769 8.817 -34.083 1.00 51.09 186 SER A N 1
ATOM 1425 C CA . SER A 1 186 ? 25.195 9.122 -33.882 1.00 51.09 186 SER A CA 1
ATOM 1426 C C . SER A 1 186 ? 25.770 8.568 -3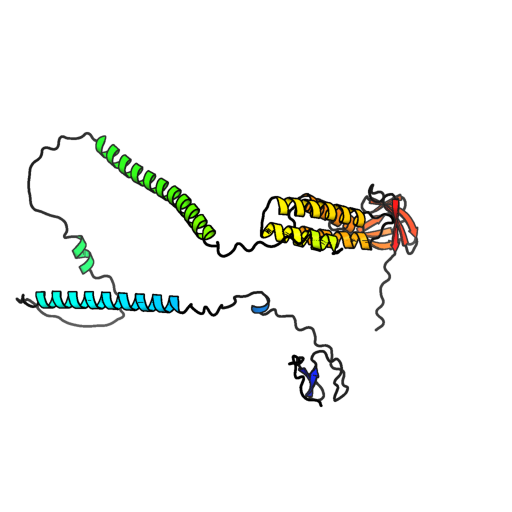2.566 1.00 51.09 186 SER A C 1
ATOM 1428 O O . SER A 1 186 ? 26.944 8.777 -32.288 1.00 51.09 186 SER A O 1
ATOM 1430 N N . SER A 1 187 ? 24.983 7.848 -31.757 1.00 52.25 187 SER A N 1
ATOM 1431 C CA . SER A 1 187 ? 25.419 7.251 -30.484 1.00 52.25 187 SER A CA 1
ATOM 1432 C C . SER A 1 187 ? 25.731 5.750 -30.593 1.00 52.25 187 SER A C 1
ATOM 1434 O O . SER A 1 187 ? 25.315 4.970 -29.741 1.00 52.25 187 SER A O 1
ATOM 1436 N N . VAL A 1 188 ? 26.444 5.324 -31.640 1.00 53.62 188 VAL A N 1
ATOM 1437 C CA . VAL A 1 188 ? 26.977 3.949 -31.749 1.00 53.62 188 VAL A CA 1
ATOM 1438 C C . VAL A 1 188 ? 28.471 3.950 -31.407 1.00 53.62 188 VAL A C 1
ATOM 1440 O O . VAL A 1 188 ? 29.320 3.523 -32.182 1.00 53.62 188 VAL A O 1
ATOM 1443 N N . GLU A 1 189 ? 28.799 4.457 -30.222 1.00 52.41 189 GLU A N 1
ATOM 1444 C CA . GLU A 1 189 ? 29.992 4.049 -29.479 1.00 52.41 189 GLU A CA 1
ATOM 1445 C C . GLU A 1 189 ? 29.498 3.076 -28.407 1.00 52.41 189 GLU A C 1
ATOM 1447 O O . GLU A 1 189 ? 28.976 3.508 -27.389 1.00 52.41 189 GLU A O 1
ATOM 1452 N N . GLY A 1 190 ? 29.570 1.770 -28.697 1.00 55.34 190 GLY A N 1
ATOM 1453 C CA . GLY A 1 190 ? 29.222 0.671 -27.786 1.00 55.34 190 GLY A CA 1
ATOM 1454 C C . GLY A 1 190 ? 27.892 0.848 -27.049 1.00 55.34 190 GLY A C 1
ATOM 1455 O O . GLY A 1 190 ? 27.892 1.310 -25.914 1.00 55.34 190 GLY A O 1
ATOM 1456 N N . GLU A 1 191 ? 26.775 0.451 -27.670 1.00 65.75 191 GLU A N 1
ATOM 1457 C CA . GLU A 1 191 ? 25.453 0.414 -27.029 1.00 65.75 191 GLU A CA 1
ATOM 1458 C C . GLU A 1 191 ? 25.580 -0.222 -25.636 1.00 65.75 191 GLU A C 1
ATOM 1460 O O . GLU A 1 191 ? 25.909 -1.402 -25.500 1.00 65.75 191 GLU A O 1
ATOM 1465 N N . PHE A 1 192 ? 25.444 0.597 -24.590 1.00 73.75 192 PHE A N 1
ATOM 1466 C CA . PHE A 1 192 ? 25.568 0.149 -23.211 1.00 73.75 192 PHE A CA 1
ATOM 1467 C C . PHE A 1 192 ? 24.384 -0.770 -22.913 1.00 73.75 192 PHE A C 1
ATOM 1469 O O . PHE A 1 192 ? 23.302 -0.328 -22.529 1.00 73.75 192 PHE A O 1
ATOM 1476 N N . VAL A 1 193 ? 24.585 -2.070 -23.119 1.00 82.50 193 VAL A N 1
ATOM 1477 C CA . VAL A 1 193 ? 23.580 -3.075 -22.800 1.00 82.50 193 VAL A CA 1
ATOM 1478 C C . VAL A 1 193 ? 23.550 -3.233 -21.284 1.00 82.50 193 VAL A C 1
ATOM 1480 O O . VAL A 1 193 ? 24.359 -3.955 -20.705 1.00 82.50 193 VAL A O 1
ATOM 1483 N N . TYR A 1 194 ? 22.612 -2.546 -20.633 1.00 88.38 194 TYR A N 1
ATOM 1484 C CA . TYR A 1 194 ? 22.254 -2.819 -19.247 1.00 88.38 194 TYR A CA 1
ATOM 1485 C C . TYR A 1 194 ? 21.866 -4.304 -19.074 1.00 88.38 194 TYR A C 1
ATOM 1487 O O . TYR A 1 194 ? 20.863 -4.740 -19.655 1.00 88.38 194 TYR A O 1
ATOM 1495 N N . PRO A 1 195 ? 22.637 -5.094 -18.303 1.00 89.38 195 PRO A N 1
ATOM 1496 C CA . PRO A 1 195 ? 22.336 -6.500 -18.080 1.00 89.38 195 PRO A CA 1
ATOM 1497 C C . PRO A 1 195 ? 21.157 -6.629 -17.114 1.00 89.38 195 PRO A C 1
ATOM 1499 O O . PRO A 1 195 ? 21.184 -6.071 -16.021 1.00 89.38 195 PRO A O 1
ATOM 1502 N N . ASN A 1 196 ? 20.132 -7.392 -17.489 1.00 92.50 196 ASN A N 1
ATOM 1503 C CA . ASN A 1 196 ? 18.981 -7.629 -16.624 1.00 92.50 196 ASN A CA 1
ATOM 1504 C C . ASN A 1 196 ? 19.327 -8.645 -15.526 1.00 92.50 196 ASN A C 1
ATOM 1506 O O . ASN A 1 196 ? 19.416 -9.844 -15.787 1.00 92.50 196 ASN A O 1
ATOM 1510 N N . ARG A 1 197 ? 19.509 -8.170 -14.289 1.00 94.44 197 ARG A N 1
ATOM 1511 C CA . ARG A 1 197 ? 19.856 -9.012 -13.128 1.00 94.44 197 ARG A CA 1
ATOM 1512 C C . ARG A 1 197 ? 18.652 -9.418 -12.283 1.00 94.44 197 ARG A C 1
ATOM 1514 O O . ARG A 1 197 ? 18.822 -9.980 -11.202 1.00 94.44 197 ARG A O 1
ATOM 1521 N N . ALA A 1 198 ? 17.430 -9.169 -12.751 1.00 94.62 198 ALA A N 1
ATOM 1522 C CA . ALA A 1 198 ? 16.231 -9.437 -11.963 1.00 94.62 198 ALA A CA 1
ATOM 1523 C C . ALA A 1 198 ? 16.102 -10.919 -11.571 1.00 94.62 198 ALA A C 1
ATOM 1525 O O . ALA A 1 198 ? 15.760 -11.235 -10.432 1.00 94.62 198 ALA A O 1
ATOM 1526 N N . GLU A 1 199 ? 16.426 -11.851 -12.472 1.00 94.81 199 GLU A N 1
ATOM 1527 C CA . GLU A 1 199 ? 16.372 -13.284 -12.151 1.00 94.81 199 GLU A CA 1
ATOM 1528 C C . GLU A 1 199 ? 17.440 -13.701 -11.127 1.00 94.81 199 GLU A C 1
ATOM 1530 O O . GLU A 1 199 ? 17.162 -14.519 -10.249 1.00 94.81 199 GLU A O 1
ATOM 1535 N N . GLU A 1 200 ? 18.626 -13.091 -11.170 1.00 95.06 200 GLU A N 1
ATOM 1536 C CA . GLU A 1 200 ? 19.684 -13.304 -10.175 1.00 95.06 200 GLU A CA 1
ATOM 1537 C C . GLU A 1 200 ? 19.279 -12.749 -8.801 1.00 95.06 200 GLU A C 1
ATOM 1539 O O . GLU A 1 200 ? 19.490 -13.386 -7.763 1.00 95.06 200 GLU A O 1
ATOM 1544 N N . PHE A 1 201 ? 18.648 -11.571 -8.773 1.00 96.69 201 PHE A N 1
ATOM 1545 C CA . PHE A 1 201 ? 18.132 -10.970 -7.541 1.00 96.69 201 PHE A CA 1
ATOM 1546 C C . PHE A 1 201 ? 17.029 -11.835 -6.932 1.00 96.69 201 PHE A C 1
ATOM 1548 O O . PHE A 1 201 ? 17.012 -12.055 -5.721 1.00 96.69 201 PHE A O 1
ATOM 1555 N N . TYR A 1 202 ? 16.162 -12.398 -7.773 1.00 96.12 202 TYR A N 1
ATOM 1556 C CA . TYR A 1 202 ? 15.150 -13.346 -7.332 1.00 96.12 202 TYR A CA 1
ATOM 1557 C C . TYR A 1 202 ? 15.779 -14.626 -6.761 1.00 96.12 202 TYR A C 1
ATOM 1559 O O . TYR A 1 202 ? 15.420 -15.054 -5.665 1.00 96.12 202 TYR A O 1
ATOM 1567 N N . ALA A 1 203 ? 16.752 -15.218 -7.461 1.00 95.94 203 ALA A N 1
ATOM 1568 C CA . ALA A 1 203 ? 17.421 -16.447 -7.029 1.00 95.94 203 ALA A CA 1
ATOM 1569 C C . ALA A 1 203 ? 18.231 -16.274 -5.731 1.00 95.94 203 ALA A C 1
ATOM 1571 O O . ALA A 1 203 ? 18.324 -17.204 -4.933 1.00 95.94 203 ALA A O 1
ATOM 1572 N N . SER A 1 204 ? 18.783 -15.081 -5.494 1.00 95.56 204 SER A N 1
ATOM 1573 C CA . SER A 1 204 ? 19.502 -14.746 -4.256 1.00 95.56 204 SER A CA 1
ATOM 1574 C C . SER A 1 204 ? 18.588 -14.439 -3.063 1.00 95.56 204 SER A C 1
ATOM 1576 O O . SER A 1 204 ? 19.087 -14.243 -1.956 1.00 95.56 204 SER A O 1
ATOM 1578 N N . GLY A 1 205 ? 17.264 -14.424 -3.256 1.00 94.25 205 GLY A N 1
ATOM 1579 C CA . GLY A 1 205 ? 16.292 -14.193 -2.187 1.00 94.25 205 GLY A CA 1
ATOM 1580 C C . GLY A 1 205 ? 16.156 -12.726 -1.773 1.00 94.25 205 GLY A C 1
ATOM 1581 O O . GLY A 1 205 ? 15.773 -12.448 -0.636 1.00 94.25 205 GLY A O 1
ATOM 1582 N N . ARG A 1 206 ? 16.477 -11.779 -2.665 1.00 94.88 206 ARG A N 1
ATOM 1583 C CA . ARG A 1 206 ? 16.228 -10.353 -2.405 1.00 94.88 206 ARG A CA 1
ATOM 1584 C C . ARG A 1 206 ? 14.725 -10.046 -2.338 1.00 94.88 206 ARG A C 1
ATOM 1586 O O . ARG A 1 206 ? 13.924 -10.787 -2.913 1.00 94.88 206 ARG A O 1
ATOM 1593 N N . PRO A 1 207 ? 14.322 -8.943 -1.676 1.00 95.50 207 PRO A N 1
ATOM 1594 C CA . PRO A 1 207 ? 12.927 -8.513 -1.651 1.00 95.50 207 PRO A CA 1
ATOM 1595 C C . PRO A 1 207 ? 12.354 -8.340 -3.063 1.00 95.50 207 PRO A C 1
ATOM 1597 O O . PRO A 1 207 ? 12.988 -7.741 -3.931 1.00 95.50 207 PRO A O 1
ATOM 1600 N N . LEU A 1 208 ? 11.121 -8.807 -3.282 1.00 96.00 208 LEU A N 1
ATOM 1601 C CA . LEU A 1 208 ? 10.480 -8.789 -4.605 1.00 96.00 208 LEU A CA 1
ATOM 1602 C C . LEU A 1 208 ? 10.308 -7.384 -5.193 1.00 96.00 208 LEU A C 1
ATOM 1604 O O . LEU A 1 208 ? 10.318 -7.234 -6.411 1.00 96.00 208 LEU A O 1
ATOM 1608 N N . VAL A 1 209 ? 10.200 -6.356 -4.348 1.00 96.31 209 VAL A N 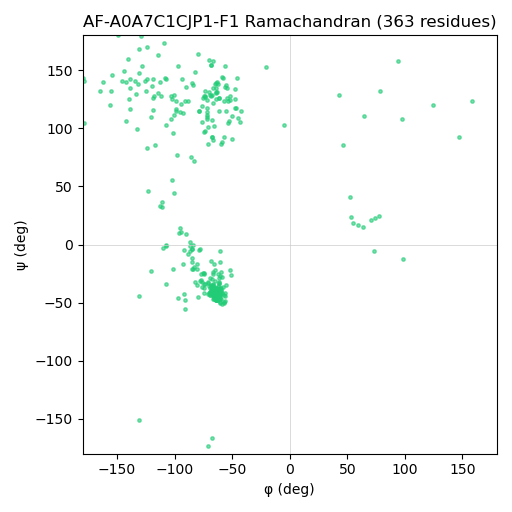1
ATOM 1609 C CA . VAL A 1 209 ? 10.166 -4.956 -4.799 1.00 96.31 209 VAL A CA 1
ATOM 1610 C C . VAL A 1 209 ? 11.459 -4.582 -5.523 1.00 96.31 209 VAL A C 1
ATOM 1612 O O . VAL A 1 209 ? 11.405 -4.005 -6.601 1.00 96.31 209 VAL A O 1
ATOM 1615 N N . GLU A 1 210 ? 12.618 -4.945 -4.966 1.00 96.12 210 GLU A N 1
ATOM 1616 C CA . GLU A 1 210 ? 13.922 -4.641 -5.573 1.00 96.12 210 GLU A CA 1
ATOM 1617 C C . GLU A 1 210 ? 14.125 -5.427 -6.870 1.00 96.12 210 GLU A C 1
ATOM 1619 O O . GLU A 1 210 ? 14.659 -4.904 -7.844 1.00 96.12 210 GLU A O 1
ATOM 1624 N N . VAL A 1 211 ? 13.653 -6.677 -6.901 1.00 97.31 211 VAL A N 1
ATOM 1625 C CA . VAL A 1 211 ? 13.649 -7.512 -8.109 1.00 97.31 211 VAL A CA 1
ATOM 1626 C C . VAL A 1 211 ? 12.820 -6.861 -9.220 1.00 97.31 211 VAL A C 1
ATOM 1628 O O . VAL A 1 211 ? 13.252 -6.812 -10.373 1.00 97.31 211 VAL A O 1
ATOM 1631 N N . LEU A 1 212 ? 11.631 -6.351 -8.883 1.00 97.12 212 LEU A N 1
ATOM 1632 C CA . LEU A 1 212 ? 10.765 -5.667 -9.838 1.00 97.12 212 LEU A CA 1
ATOM 1633 C C . LEU A 1 212 ? 11.408 -4.364 -10.331 1.00 97.12 212 LEU A C 1
ATOM 1635 O O . LEU A 1 212 ? 11.457 -4.140 -11.538 1.00 97.12 212 LEU A O 1
ATOM 1639 N N . GLU A 1 213 ? 11.942 -3.539 -9.431 1.00 96.31 213 GLU A N 1
ATOM 1640 C CA . GLU A 1 213 ? 12.634 -2.290 -9.777 1.00 96.31 213 GLU A CA 1
ATOM 1641 C C . GLU A 1 213 ? 13.811 -2.525 -10.728 1.00 96.31 213 GLU A C 1
ATOM 1643 O O . GLU A 1 213 ? 13.947 -1.802 -11.716 1.00 96.31 213 GLU A O 1
ATOM 1648 N N . GLU A 1 214 ? 14.616 -3.561 -10.487 1.00 96.75 214 GLU A N 1
ATOM 1649 C CA . GLU A 1 214 ? 15.712 -3.961 -11.374 1.00 96.75 214 GLU A CA 1
ATOM 1650 C C . GLU A 1 214 ? 15.187 -4.362 -12.760 1.00 96.75 214 GLU A C 1
ATOM 1652 O O . GLU A 1 214 ? 15.684 -3.880 -13.778 1.00 96.75 214 GLU A O 1
ATOM 1657 N N . SER A 1 215 ? 14.128 -5.182 -12.819 1.00 96.44 215 SER A N 1
ATOM 1658 C CA . SER A 1 215 ? 13.541 -5.614 -14.097 1.00 96.44 215 SER A CA 1
ATOM 1659 C C . SER A 1 215 ? 12.981 -4.444 -14.917 1.00 96.44 215 SER A C 1
ATOM 1661 O O . SER A 1 215 ? 13.151 -4.393 -16.135 1.00 96.44 215 SER A O 1
ATOM 1663 N N . LEU A 1 216 ? 12.363 -3.463 -14.251 1.00 96.06 216 LEU A N 1
ATOM 1664 C CA . LEU A 1 216 ? 11.843 -2.254 -14.889 1.00 96.06 216 LEU A CA 1
ATOM 1665 C C . LEU A 1 216 ? 12.970 -1.306 -15.296 1.00 96.06 216 LEU A C 1
ATOM 1667 O O . LEU A 1 216 ? 12.872 -0.642 -16.324 1.00 96.06 216 LEU A O 1
ATOM 1671 N N . THR A 1 217 ? 14.048 -1.251 -14.517 1.00 95.25 217 THR A N 1
ATOM 1672 C CA . THR A 1 217 ? 15.247 -0.484 -14.860 1.00 95.25 217 THR A CA 1
ATOM 1673 C C . THR A 1 217 ? 15.887 -1.049 -16.124 1.00 95.25 217 THR A C 1
ATOM 1675 O O . THR A 1 217 ? 16.131 -0.295 -17.064 1.00 95.25 217 THR A O 1
ATOM 1678 N N . ALA A 1 218 ? 16.048 -2.372 -16.210 1.00 94.62 218 ALA A N 1
ATOM 1679 C CA . ALA A 1 218 ? 16.543 -3.036 -17.411 1.00 94.62 218 ALA A CA 1
ATOM 1680 C C . ALA A 1 218 ? 15.657 -2.769 -18.636 1.00 94.62 218 ALA A C 1
ATOM 1682 O O . ALA A 1 218 ? 16.180 -2.459 -19.704 1.00 94.62 218 ALA A O 1
ATOM 1683 N N . LEU A 1 219 ? 14.330 -2.803 -18.467 1.00 94.56 219 LEU A N 1
ATOM 1684 C CA . LEU A 1 219 ? 13.374 -2.477 -19.527 1.00 94.56 219 LEU A CA 1
ATOM 1685 C C . LEU A 1 219 ? 13.490 -1.019 -20.006 1.00 94.56 219 LEU A C 1
ATOM 1687 O O . LEU A 1 219 ? 13.355 -0.750 -21.195 1.00 94.56 219 LEU A O 1
ATOM 1691 N N . ARG A 1 220 ? 13.746 -0.071 -19.093 1.00 93.62 220 ARG A N 1
ATOM 1692 C CA . ARG A 1 220 ? 13.912 1.356 -19.427 1.00 93.62 220 ARG A CA 1
ATOM 1693 C C . ARG A 1 220 ? 15.168 1.625 -20.253 1.00 93.62 220 ARG A C 1
ATOM 1695 O O . ARG A 1 220 ? 15.134 2.513 -21.099 1.00 93.62 220 ARG A O 1
ATOM 1702 N N . TYR A 1 221 ? 16.256 0.902 -19.989 1.00 93.31 221 TYR A N 1
ATOM 1703 C CA . TYR A 1 221 ? 17.492 1.027 -20.766 1.00 93.31 221 TYR A CA 1
ATOM 1704 C C . TYR A 1 221 ? 17.417 0.252 -22.084 1.00 93.31 221 TYR A C 1
ATOM 1706 O O . TYR A 1 221 ? 17.781 0.797 -23.119 1.00 93.31 221 TYR A O 1
ATOM 1714 N N . ASN A 1 222 ? 16.917 -0.987 -22.047 1.00 91.50 222 ASN A N 1
ATOM 1715 C CA . ASN A 1 222 ? 16.864 -1.896 -23.188 1.00 91.50 222 ASN A CA 1
ATOM 1716 C C . ASN A 1 222 ? 15.478 -2.532 -23.312 1.00 91.50 222 ASN A C 1
ATOM 1718 O O . ASN A 1 222 ? 15.168 -3.528 -22.648 1.00 91.50 222 ASN A O 1
ATOM 1722 N N . ASP A 1 223 ? 14.660 -1.996 -24.211 1.00 93.44 223 ASP A N 1
ATOM 1723 C CA . ASP A 1 223 ? 13.311 -2.498 -24.463 1.00 93.44 223 ASP A CA 1
ATOM 1724 C C . ASP A 1 223 ? 13.326 -3.692 -25.436 1.00 93.44 223 ASP A C 1
ATOM 1726 O O . ASP A 1 223 ? 12.968 -3.592 -26.611 1.00 93.44 223 ASP A O 1
ATOM 1730 N N . THR A 1 224 ? 13.806 -4.836 -24.948 1.00 94.12 224 THR A N 1
ATOM 1731 C CA . THR A 1 224 ? 13.833 -6.108 -25.682 1.00 94.12 224 THR A CA 1
ATOM 1732 C C . THR A 1 224 ? 12.625 -6.979 -25.312 1.00 94.12 224 THR A C 1
ATOM 1734 O O . THR A 1 224 ? 12.099 -6.866 -24.199 1.00 94.12 224 THR A O 1
ATOM 1737 N N . PRO A 1 225 ? 12.166 -7.887 -26.201 1.00 95.25 225 PRO A N 1
ATOM 1738 C CA . PRO A 1 225 ? 11.074 -8.811 -25.873 1.00 95.25 225 PRO A CA 1
ATOM 1739 C C . PRO A 1 225 ? 11.396 -9.677 -24.645 1.00 95.25 225 PRO A C 1
ATOM 1741 O O . PRO A 1 225 ? 10.530 -9.882 -23.802 1.00 95.25 225 PRO A O 1
ATOM 1744 N N . GLU A 1 226 ? 12.655 -10.089 -24.482 1.00 94.00 226 GLU A N 1
ATOM 1745 C CA . GLU A 1 226 ? 13.120 -10.846 -23.315 1.00 94.00 226 GLU A CA 1
ATOM 1746 C C . GLU A 1 226 ? 12.984 -10.038 -22.013 1.00 94.00 226 GLU A C 1
ATOM 1748 O O . GLU A 1 226 ? 12.463 -10.539 -21.017 1.00 94.00 226 GLU A O 1
ATOM 1753 N N . ASN A 1 227 ? 13.373 -8.756 -22.016 1.00 94.94 227 ASN A N 1
ATOM 1754 C CA . ASN A 1 227 ? 13.231 -7.895 -20.839 1.00 94.94 227 ASN A CA 1
ATOM 1755 C C . ASN A 1 227 ? 11.764 -7.627 -20.487 1.00 94.94 227 ASN A C 1
ATOM 1757 O O . ASN A 1 227 ? 11.433 -7.565 -19.301 1.00 94.94 227 ASN A O 1
ATOM 1761 N N . ARG A 1 228 ? 10.877 -7.523 -21.486 1.00 95.88 228 ARG A N 1
ATOM 1762 C CA . ARG A 1 228 ? 9.423 -7.430 -21.264 1.00 95.88 228 ARG A CA 1
ATOM 1763 C C . ARG A 1 228 ? 8.886 -8.680 -20.581 1.00 95.88 228 ARG A C 1
ATOM 1765 O O . ARG A 1 228 ? 8.199 -8.567 -19.571 1.00 95.88 228 ARG A O 1
ATOM 1772 N N . GLU A 1 229 ? 9.248 -9.861 -21.076 1.00 96.62 229 GLU A N 1
ATOM 1773 C CA . GLU A 1 229 ? 8.820 -11.132 -20.486 1.00 96.62 229 GLU A CA 1
ATOM 1774 C C . GLU A 1 229 ? 9.317 -11.296 -19.044 1.00 96.62 229 GLU A C 1
ATOM 1776 O O . GLU A 1 229 ? 8.551 -11.712 -18.166 1.00 96.62 229 GLU A O 1
ATOM 1781 N N . ILE A 1 230 ? 10.573 -10.922 -18.769 1.00 96.00 230 ILE A N 1
ATOM 1782 C CA . ILE A 1 230 ? 11.138 -10.943 -17.414 1.00 96.00 230 ILE A CA 1
ATOM 1783 C C . ILE A 1 230 ? 10.391 -9.956 -16.509 1.00 96.00 230 ILE A C 1
ATOM 1785 O O . ILE A 1 230 ? 9.973 -10.340 -15.415 1.00 96.00 230 ILE A O 1
ATOM 1789 N N . ALA A 1 231 ? 10.169 -8.716 -16.953 1.00 96.31 231 ALA A N 1
ATOM 1790 C CA . ALA A 1 231 ? 9.436 -7.716 -16.178 1.00 96.31 231 ALA A CA 1
ATOM 1791 C C . ALA A 1 231 ? 7.994 -8.165 -15.886 1.00 96.31 231 ALA A C 1
ATOM 1793 O O . ALA A 1 231 ? 7.535 -8.070 -14.749 1.00 96.31 231 ALA A O 1
ATOM 1794 N N . ASP A 1 232 ? 7.293 -8.741 -16.864 1.00 96.88 232 ASP A N 1
ATOM 1795 C CA . ASP A 1 232 ? 5.931 -9.259 -16.695 1.00 96.88 232 ASP A CA 1
ATOM 1796 C C . ASP A 1 232 ? 5.875 -10.465 -15.748 1.00 96.88 232 ASP A C 1
ATOM 1798 O O . ASP A 1 232 ? 4.942 -10.612 -14.949 1.00 96.88 232 ASP A O 1
ATOM 1802 N N . LYS A 1 233 ? 6.882 -11.341 -15.802 1.00 97.06 233 LYS A N 1
ATOM 1803 C CA . LYS A 1 233 ? 7.042 -12.468 -14.875 1.00 97.06 233 LYS A CA 1
ATOM 1804 C C . LYS A 1 233 ? 7.290 -11.984 -13.446 1.00 97.06 233 LYS A C 1
ATOM 1806 O O . LYS A 1 233 ? 6.641 -12.487 -12.528 1.00 97.06 233 LYS A O 1
ATOM 1811 N N . MET A 1 234 ? 8.186 -11.016 -13.251 1.00 97.19 234 MET A N 1
ATOM 1812 C CA . MET A 1 234 ? 8.482 -10.467 -11.923 1.00 97.19 234 MET A CA 1
ATOM 1813 C C . MET A 1 234 ? 7.314 -9.658 -11.369 1.00 97.19 234 MET A C 1
ATOM 1815 O O . MET A 1 234 ? 6.993 -9.799 -10.191 1.00 97.19 234 MET A O 1
ATOM 1819 N N . ARG A 1 235 ? 6.603 -8.909 -12.220 1.00 97.25 235 ARG A N 1
ATOM 1820 C CA . ARG A 1 235 ? 5.390 -8.184 -11.834 1.00 97.25 235 ARG A CA 1
ATOM 1821 C C . ARG A 1 235 ? 4.323 -9.125 -11.295 1.00 97.25 235 ARG A C 1
ATOM 1823 O O . ARG A 1 235 ? 3.835 -8.898 -10.197 1.00 97.25 235 ARG A O 1
ATOM 1830 N N . ARG A 1 236 ? 3.992 -10.205 -12.013 1.00 97.62 236 ARG A N 1
ATOM 1831 C CA . ARG A 1 236 ? 2.992 -11.184 -11.542 1.00 97.62 236 ARG A CA 1
ATOM 1832 C C . ARG A 1 236 ? 3.347 -11.750 -10.168 1.00 97.62 236 ARG A C 1
ATOM 1834 O O . ARG A 1 236 ? 2.520 -11.712 -9.268 1.00 97.62 236 ARG A O 1
ATOM 1841 N N . ARG A 1 237 ? 4.598 -12.182 -9.985 1.00 97.31 237 ARG A N 1
ATOM 1842 C CA . ARG A 1 237 ? 5.084 -12.715 -8.700 1.00 97.31 237 ARG A CA 1
ATOM 1843 C C . ARG A 1 237 ? 5.018 -11.690 -7.573 1.00 97.31 237 ARG A C 1
ATOM 1845 O O . ARG A 1 237 ? 4.669 -12.039 -6.452 1.00 97.31 237 ARG A O 1
ATOM 1852 N N . PHE A 1 238 ? 5.371 -10.442 -7.867 1.00 98.12 238 PHE A N 1
ATOM 1853 C CA . PHE A 1 238 ? 5.289 -9.356 -6.903 1.00 98.12 238 PHE A CA 1
ATOM 1854 C C . PHE A 1 238 ? 3.840 -9.079 -6.483 1.00 98.12 238 PHE A C 1
ATOM 1856 O O . PHE A 1 238 ? 3.565 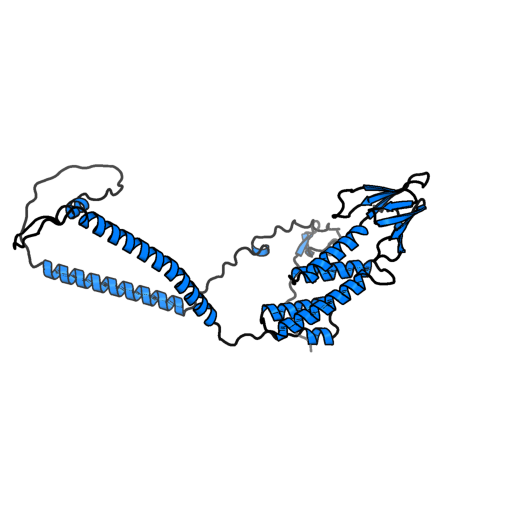-9.014 -5.289 1.00 98.12 238 PHE A O 1
ATOM 1863 N N . LEU A 1 239 ? 2.911 -8.973 -7.440 1.00 97.94 239 LEU A N 1
ATOM 1864 C CA . LEU A 1 239 ? 1.492 -8.746 -7.145 1.00 97.94 239 LEU A CA 1
ATOM 1865 C C . LEU A 1 239 ? 0.900 -9.897 -6.315 1.00 97.94 239 LEU A C 1
ATOM 1867 O O . LEU A 1 239 ? 0.228 -9.640 -5.320 1.00 97.94 239 LEU A O 1
ATOM 1871 N N . GLU A 1 240 ? 1.218 -11.148 -6.657 1.00 97.62 240 GLU A N 1
ATOM 1872 C CA . GLU A 1 240 ? 0.803 -12.331 -5.889 1.00 97.62 240 GLU A CA 1
ATOM 1873 C C . GLU A 1 240 ? 1.324 -12.307 -4.439 1.00 97.62 240 GLU A C 1
ATOM 1875 O O . GLU A 1 240 ? 0.583 -12.625 -3.505 1.00 97.62 240 GLU A O 1
ATOM 1880 N N . ASP A 1 241 ? 2.585 -11.919 -4.219 1.00 97.38 241 ASP A N 1
ATOM 1881 C CA . ASP A 1 241 ? 3.159 -11.821 -2.871 1.00 97.38 241 ASP A CA 1
ATOM 1882 C C . ASP A 1 241 ? 2.525 -10.690 -2.052 1.00 97.38 241 ASP A C 1
ATOM 1884 O O . ASP A 1 241 ? 2.177 -10.874 -0.882 1.00 97.38 241 ASP A O 1
ATOM 1888 N N . VAL A 1 242 ? 2.302 -9.536 -2.681 1.00 97.75 242 VAL A N 1
ATOM 1889 C CA . VAL A 1 242 ? 1.623 -8.395 -2.062 1.00 97.75 242 VAL A CA 1
ATOM 1890 C C . VAL A 1 242 ? 0.198 -8.771 -1.648 1.00 97.75 242 VAL A C 1
ATOM 1892 O O . VAL A 1 242 ? -0.186 -8.506 -0.508 1.00 97.75 242 VAL A O 1
ATOM 1895 N N . GLU A 1 243 ? -0.576 -9.429 -2.517 1.00 96.12 243 GLU A N 1
ATOM 1896 C CA . GLU A 1 243 ? -1.927 -9.906 -2.189 1.00 96.12 243 GLU A CA 1
ATOM 1897 C C . GLU A 1 243 ? -1.913 -10.916 -1.040 1.00 96.12 243 GLU A C 1
ATOM 1899 O O . GLU A 1 243 ? -2.694 -10.804 -0.089 1.00 96.12 243 GLU A O 1
ATOM 1904 N N . LYS A 1 244 ? -0.985 -11.878 -1.084 1.00 95.62 244 LYS A N 1
ATOM 1905 C CA . LYS A 1 244 ? -0.816 -12.885 -0.034 1.00 95.62 244 LYS A CA 1
ATOM 1906 C C . LYS A 1 244 ? -0.494 -12.254 1.321 1.00 95.62 244 LYS A C 1
ATOM 1908 O O . LYS A 1 244 ? -0.992 -12.724 2.345 1.00 95.62 244 LYS A O 1
ATOM 1913 N N . ASN A 1 245 ? 0.331 -11.209 1.341 1.00 95.69 245 ASN A N 1
ATOM 1914 C CA . ASN A 1 245 ? 0.688 -10.490 2.561 1.00 95.69 245 ASN A CA 1
ATOM 1915 C C . ASN A 1 245 ? -0.461 -9.601 3.058 1.00 95.69 245 ASN A C 1
ATOM 1917 O O . ASN A 1 245 ? -0.741 -9.591 4.258 1.00 95.69 245 ASN A O 1
ATOM 1921 N N . ALA A 1 246 ? -1.161 -8.907 2.155 1.00 95.25 246 ALA A N 1
ATOM 1922 C CA . ALA A 1 246 ? -2.290 -8.041 2.492 1.00 95.25 246 ALA A CA 1
ATOM 1923 C C . ALA A 1 246 ? -3.467 -8.816 3.109 1.00 95.25 246 ALA A C 1
ATOM 1925 O O . ALA A 1 246 ? -4.075 -8.356 4.078 1.00 95.25 246 ALA A O 1
ATOM 1926 N N . PHE A 1 247 ? -3.754 -10.013 2.591 1.00 93.31 247 PHE A N 1
ATOM 1927 C CA . PHE A 1 247 ? -4.877 -10.856 3.015 1.00 93.31 247 PHE A CA 1
ATOM 1928 C C . PHE A 1 247 ? -4.420 -12.146 3.712 1.00 93.31 247 PHE A C 1
ATOM 1930 O O . PHE A 1 247 ? -5.056 -13.196 3.598 1.00 93.31 247 PHE A O 1
ATOM 1937 N N . ALA A 1 248 ? -3.302 -12.075 4.440 1.00 93.12 248 ALA A N 1
ATOM 1938 C CA . ALA A 1 248 ? -2.751 -13.216 5.160 1.00 93.12 248 ALA A CA 1
ATOM 1939 C C . ALA A 1 248 ? -3.753 -13.802 6.176 1.00 93.12 248 ALA A C 1
ATOM 1941 O O . ALA A 1 248 ? -4.479 -13.072 6.853 1.00 93.12 248 ALA A O 1
ATOM 1942 N N . LYS A 1 249 ? -3.746 -15.135 6.314 1.00 90.94 249 LYS A N 1
ATOM 1943 C CA . LYS A 1 249 ? -4.501 -15.886 7.329 1.00 90.94 249 LYS A CA 1
ATOM 1944 C C . LYS A 1 249 ? -3.505 -16.644 8.226 1.00 90.94 249 LYS A C 1
ATOM 1946 O O . LYS A 1 249 ? -2.802 -17.511 7.704 1.00 90.94 249 LYS A O 1
ATOM 1951 N N . PRO A 1 250 ? -3.396 -16.344 9.536 1.00 90.88 250 PRO A N 1
ATOM 1952 C CA . PRO A 1 250 ? -4.167 -15.356 10.299 1.00 90.88 250 PRO A CA 1
ATOM 1953 C C . PRO A 1 250 ? -3.856 -13.907 9.894 1.00 90.88 250 PRO A C 1
ATOM 1955 O O . PRO A 1 250 ? -2.764 -13.615 9.401 1.00 90.88 250 PRO A O 1
ATOM 1958 N N . PHE A 1 251 ? -4.828 -13.018 10.122 1.00 91.25 251 PHE A N 1
ATOM 1959 C CA . PHE A 1 251 ? -4.707 -11.596 9.811 1.00 91.25 251 PHE A CA 1
ATOM 1960 C C . PHE A 1 251 ? -3.612 -10.931 10.649 1.00 91.25 251 PHE A C 1
ATOM 1962 O O . PHE A 1 251 ? -3.548 -11.116 11.864 1.00 91.25 251 PHE A O 1
ATOM 1969 N N . ASP A 1 252 ? -2.785 -10.120 9.992 1.00 92.56 252 ASP A N 1
ATOM 1970 C CA . ASP A 1 252 ? -1.716 -9.355 10.622 1.00 92.56 252 ASP A CA 1
ATOM 1971 C C . ASP A 1 252 ? -1.652 -7.943 10.025 1.00 92.56 252 ASP A C 1
ATOM 1973 O O . ASP A 1 252 ? -1.358 -7.750 8.841 1.00 92.56 252 ASP A O 1
ATOM 1977 N N . MET A 1 253 ? -1.902 -6.944 10.874 1.00 91.69 253 MET A N 1
ATOM 1978 C CA . MET A 1 253 ? -1.863 -5.531 10.501 1.00 91.69 253 MET A CA 1
ATOM 1979 C C . MET A 1 253 ? -0.475 -5.097 10.011 1.00 91.69 253 MET A C 1
ATOM 1981 O O . MET A 1 253 ? -0.368 -4.226 9.146 1.00 91.69 253 MET A O 1
ATOM 1985 N N . TYR A 1 254 ? 0.602 -5.694 10.532 1.00 95.38 254 TYR A N 1
ATOM 1986 C CA . TYR A 1 254 ? 1.957 -5.376 10.084 1.00 95.38 254 TYR A CA 1
ATOM 1987 C C . TYR A 1 254 ? 2.180 -5.812 8.637 1.00 95.38 254 TYR A C 1
ATOM 1989 O O . TYR A 1 254 ? 2.753 -5.046 7.865 1.00 95.38 254 TYR A O 1
ATOM 1997 N N . LYS A 1 255 ? 1.672 -6.988 8.245 1.00 96.31 255 LYS A N 1
ATOM 1998 C CA . LYS A 1 255 ? 1.775 -7.483 6.863 1.00 96.31 255 LYS A CA 1
ATOM 1999 C C . LYS A 1 255 ? 0.955 -6.653 5.887 1.00 96.31 255 LYS A C 1
ATOM 2001 O O . LYS A 1 255 ? 1.449 -6.347 4.809 1.00 96.31 255 LYS A O 1
ATOM 2006 N N . LEU A 1 256 ? -0.246 -6.226 6.280 1.00 96.00 256 LEU A N 1
ATOM 2007 C CA . LEU A 1 256 ? -1.065 -5.332 5.458 1.00 96.00 256 LEU A CA 1
ATOM 2008 C C . LEU A 1 256 ? -0.386 -3.967 5.250 1.00 96.00 256 LEU A C 1
ATOM 2010 O O . LEU A 1 256 ? -0.315 -3.470 4.126 1.00 96.00 256 LEU A O 1
ATOM 2014 N N . ASN A 1 257 ? 0.159 -3.372 6.316 1.00 95.94 257 ASN A N 1
ATOM 2015 C CA . ASN A 1 257 ? 0.896 -2.110 6.216 1.00 95.94 257 ASN A CA 1
ATOM 2016 C C . ASN A 1 257 ? 2.179 -2.254 5.387 1.00 95.94 257 ASN A C 1
ATOM 2018 O O . ASN A 1 257 ? 2.526 -1.349 4.629 1.00 95.94 257 ASN A O 1
ATOM 2022 N N . GLU A 1 258 ? 2.874 -3.386 5.507 1.00 96.75 258 GLU A N 1
ATOM 2023 C CA . GLU A 1 258 ? 4.051 -3.681 4.696 1.00 96.75 258 GLU A CA 1
ATOM 2024 C C . GLU A 1 258 ? 3.691 -3.850 3.219 1.00 96.75 258 GLU A C 1
ATOM 2026 O O . GLU A 1 258 ? 4.310 -3.207 2.374 1.00 96.75 258 GLU A O 1
ATOM 2031 N N . ALA A 1 259 ? 2.638 -4.609 2.906 1.00 97.50 259 ALA A N 1
ATOM 2032 C CA . ALA A 1 259 ? 2.117 -4.755 1.550 1.00 97.50 259 ALA A CA 1
ATOM 2033 C C . ALA A 1 259 ? 1.750 -3.391 0.942 1.00 97.50 259 ALA A C 1
ATOM 2035 O O . ALA A 1 259 ? 2.146 -3.093 -0.183 1.00 97.50 259 ALA A O 1
ATOM 2036 N N . SER A 1 260 ? 1.087 -2.517 1.712 1.00 97.56 260 SER A N 1
ATOM 2037 C CA . SER A 1 260 ? 0.793 -1.138 1.300 1.00 97.56 260 SER A CA 1
ATOM 2038 C C . SER A 1 260 ? 2.065 -0.329 1.026 1.00 97.56 260 SER A C 1
ATOM 2040 O O . SER A 1 260 ? 2.157 0.364 0.014 1.00 97.56 260 SER A O 1
ATOM 2042 N N . ARG A 1 261 ? 3.091 -0.427 1.877 1.00 97.31 261 ARG A N 1
ATOM 2043 C CA . ARG A 1 261 ? 4.374 0.260 1.655 1.00 97.31 261 ARG A CA 1
ATOM 2044 C C . ARG A 1 261 ? 5.045 -0.211 0.361 1.00 97.31 261 ARG A C 1
ATOM 2046 O O . ARG A 1 261 ? 5.516 0.613 -0.422 1.00 97.31 261 ARG A O 1
ATOM 2053 N N . GLN A 1 262 ? 5.078 -1.524 0.146 1.00 97.31 262 GLN A N 1
ATOM 2054 C CA . GLN A 1 262 ? 5.724 -2.153 -1.003 1.00 97.31 262 GLN A CA 1
ATOM 2055 C C . GLN A 1 262 ? 5.014 -1.816 -2.316 1.00 97.31 262 GLN A C 1
ATOM 2057 O O . GLN A 1 262 ? 5.674 -1.404 -3.269 1.00 97.31 262 GLN A O 1
ATOM 2062 N N . ILE A 1 263 ? 3.681 -1.915 -2.363 1.00 97.81 263 ILE A N 1
ATOM 2063 C CA . ILE A 1 263 ? 2.910 -1.614 -3.577 1.00 97.81 263 ILE A CA 1
ATOM 2064 C C . ILE A 1 263 ? 2.947 -0.123 -3.927 1.00 97.81 263 ILE A C 1
ATOM 2066 O O . ILE A 1 263 ? 3.056 0.215 -5.099 1.00 97.81 263 ILE A O 1
ATOM 2070 N N . ASN A 1 264 ? 2.957 0.775 -2.932 1.00 97.00 264 ASN A N 1
ATOM 2071 C CA . ASN A 1 264 ? 3.123 2.211 -3.177 1.00 97.00 264 ASN A CA 1
ATOM 2072 C C . ASN A 1 264 ? 4.515 2.536 -3.741 1.00 97.00 264 ASN A C 1
ATOM 2074 O O . ASN A 1 264 ? 4.632 3.385 -4.620 1.00 97.00 264 ASN A O 1
ATOM 2078 N N . ARG A 1 265 ? 5.571 1.856 -3.271 1.00 96.56 265 ARG A N 1
ATOM 2079 C CA . ARG A 1 265 ? 6.922 1.990 -3.841 1.00 96.56 265 ARG A CA 1
ATOM 2080 C C . ARG A 1 265 ? 6.964 1.488 -5.287 1.00 96.56 265 ARG A C 1
ATOM 2082 O O . ARG A 1 265 ? 7.455 2.199 -6.158 1.00 96.56 265 ARG A O 1
ATOM 2089 N N . ALA A 1 266 ? 6.384 0.320 -5.560 1.00 96.31 266 ALA A N 1
ATOM 2090 C CA . ALA A 1 266 ? 6.302 -0.221 -6.915 1.00 96.31 266 ALA A CA 1
ATOM 2091 C C . ALA A 1 266 ? 5.479 0.676 -7.860 1.00 96.31 266 ALA A C 1
ATOM 2093 O O . ALA A 1 266 ? 5.912 0.937 -8.979 1.00 96.31 266 ALA A O 1
ATOM 2094 N N . GLY A 1 267 ? 4.344 1.214 -7.403 1.00 95.19 267 GLY A N 1
ATOM 2095 C CA . GLY A 1 267 ? 3.472 2.098 -8.186 1.00 95.19 267 GLY A CA 1
ATOM 2096 C C . GLY A 1 267 ? 4.095 3.449 -8.562 1.00 95.19 267 GLY A C 1
ATOM 2097 O O . GLY A 1 267 ? 3.621 4.103 -9.485 1.00 95.19 267 GLY A O 1
ATOM 2098 N N . GLN A 1 268 ? 5.181 3.869 -7.901 1.00 94.81 268 GLN A N 1
ATOM 2099 C CA . GLN A 1 268 ? 5.957 5.049 -8.315 1.00 94.81 268 GLN A CA 1
ATOM 2100 C C . GLN A 1 268 ? 6.837 4.778 -9.542 1.00 94.81 268 GLN A C 1
ATOM 2102 O O . GLN A 1 268 ? 7.207 5.709 -10.259 1.00 94.81 268 GLN A O 1
ATOM 2107 N N . VAL A 1 269 ? 7.205 3.516 -9.774 1.00 94.50 269 VAL A N 1
ATOM 2108 C CA . VAL A 1 269 ? 8.156 3.110 -10.818 1.00 94.50 269 VAL A CA 1
ATOM 2109 C C . VAL A 1 269 ? 7.445 2.413 -11.981 1.00 94.50 269 VAL A C 1
ATOM 2111 O O . VAL A 1 269 ? 7.857 2.575 -13.133 1.00 94.50 269 VAL A O 1
ATOM 2114 N N . ASP A 1 270 ? 6.381 1.665 -11.695 1.00 94.44 270 ASP A N 1
ATOM 2115 C CA . ASP A 1 270 ? 5.607 0.882 -12.654 1.00 94.44 270 ASP A CA 1
ATOM 2116 C C . ASP A 1 270 ? 4.291 1.581 -13.014 1.00 94.44 270 ASP A C 1
ATOM 2118 O O . ASP A 1 270 ? 3.474 1.886 -12.149 1.00 94.44 270 ASP A O 1
ATOM 2122 N N . SER A 1 271 ? 4.057 1.793 -14.309 1.00 93.50 271 SER A N 1
ATOM 2123 C CA . SER A 1 271 ? 2.818 2.401 -14.823 1.00 93.50 271 SER A CA 1
ATOM 2124 C C . SER A 1 271 ? 1.768 1.366 -15.244 1.00 93.50 271 SER A C 1
ATOM 2126 O O . SER A 1 271 ? 0.788 1.710 -15.904 1.00 93.50 271 SER A O 1
ATOM 2128 N N . ASN A 1 272 ? 1.970 0.088 -14.914 1.00 96.00 272 ASN A N 1
ATOM 2129 C CA . ASN A 1 272 ? 1.035 -0.974 -15.265 1.00 96.00 272 ASN A CA 1
ATOM 2130 C C . ASN A 1 272 ? -0.310 -0.809 -14.528 1.00 96.00 272 ASN A C 1
ATOM 2132 O O . ASN A 1 272 ? -0.352 -0.586 -13.316 1.00 96.00 272 ASN A O 1
ATOM 2136 N N . SER A 1 273 ? -1.418 -0.974 -15.257 1.00 96.44 273 SER A N 1
ATOM 2137 C CA . SER A 1 273 ? -2.772 -0.829 -14.711 1.00 96.44 273 SER A CA 1
ATOM 2138 C C . SER A 1 273 ? -3.084 -1.825 -13.594 1.00 96.44 273 SER A C 1
ATOM 2140 O O . SER A 1 273 ? -3.798 -1.465 -12.659 1.00 96.44 273 SER A O 1
ATOM 2142 N N . ALA A 1 274 ? -2.540 -3.044 -13.643 1.00 96.25 274 ALA A N 1
ATOM 2143 C CA . ALA A 1 274 ? -2.723 -4.044 -12.594 1.00 96.25 274 ALA A CA 1
ATOM 2144 C C . ALA A 1 274 ? -2.057 -3.605 -11.281 1.00 96.25 274 ALA A C 1
ATOM 2146 O O . ALA A 1 274 ? -2.680 -3.673 -10.224 1.00 96.25 274 ALA A O 1
ATOM 2147 N N . THR A 1 275 ? -0.831 -3.076 -11.358 1.00 96.50 275 THR A N 1
ATOM 2148 C CA . THR A 1 275 ? -0.092 -2.553 -10.199 1.00 96.50 275 THR A CA 1
ATOM 2149 C C . THR A 1 275 ? -0.834 -1.380 -9.558 1.00 96.50 275 THR A C 1
ATOM 2151 O O . THR A 1 275 ? -1.018 -1.361 -8.344 1.00 96.50 275 THR A O 1
ATOM 2154 N N . ILE A 1 276 ? -1.328 -0.438 -10.369 1.00 96.94 276 ILE A N 1
ATOM 2155 C CA . ILE A 1 276 ? -2.093 0.725 -9.887 1.00 96.94 276 ILE A CA 1
ATOM 2156 C C . ILE A 1 276 ? -3.430 0.290 -9.268 1.00 96.94 276 ILE A C 1
ATOM 2158 O O . ILE A 1 276 ? -3.792 0.763 -8.194 1.00 96.94 276 ILE A O 1
ATOM 2162 N N . SER A 1 277 ? -4.142 -0.647 -9.901 1.00 96.94 277 SER A N 1
ATOM 2163 C CA . SER A 1 277 ? -5.425 -1.147 -9.386 1.00 96.94 277 SER A CA 1
ATOM 2164 C C . SER A 1 277 ? -5.257 -1.832 -8.028 1.00 96.94 277 SER A C 1
ATOM 2166 O O . SER A 1 277 ? -6.023 -1.560 -7.103 1.00 96.94 277 SER A O 1
ATOM 2168 N N . LEU A 1 278 ? -4.223 -2.669 -7.880 1.00 96.81 278 LEU A N 1
ATOM 2169 C CA . LEU A 1 278 ? -3.921 -3.330 -6.611 1.00 96.81 278 LEU A CA 1
ATOM 2170 C C . LEU A 1 278 ? -3.458 -2.329 -5.541 1.00 96.81 278 LEU A C 1
ATOM 2172 O O . LEU A 1 278 ? -3.835 -2.446 -4.376 1.00 96.81 278 LEU A O 1
ATOM 2176 N N . MET A 1 279 ? -2.671 -1.320 -5.928 1.00 97.12 279 MET A N 1
ATOM 2177 C CA . MET A 1 279 ? -2.260 -0.232 -5.038 1.00 97.12 279 MET A CA 1
ATOM 2178 C C . MET A 1 279 ? -3.474 0.489 -4.442 1.00 97.12 279 MET A C 1
ATOM 2180 O O . MET A 1 279 ? -3.548 0.666 -3.224 1.00 97.12 279 MET A O 1
ATOM 2184 N N . ASP A 1 280 ? -4.440 0.871 -5.280 1.00 96.12 280 ASP A N 1
ATOM 2185 C CA . ASP A 1 280 ? -5.665 1.542 -4.843 1.00 96.12 280 ASP A CA 1
ATOM 2186 C C . ASP A 1 280 ? -6.508 0.650 -3.930 1.00 96.12 280 ASP A C 1
ATOM 2188 O O . ASP A 1 280 ? -7.022 1.116 -2.908 1.00 96.12 280 ASP A O 1
ATOM 2192 N N . GLU A 1 281 ? -6.624 -0.636 -4.259 1.00 95.81 281 GLU A N 1
ATOM 2193 C CA . GLU A 1 281 ? -7.343 -1.605 -3.438 1.00 95.81 281 GLU A CA 1
ATOM 2194 C C . GLU A 1 281 ? -6.722 -1.741 -2.039 1.00 95.81 281 GLU A C 1
ATOM 2196 O O . GLU A 1 281 ? -7.421 -1.616 -1.032 1.00 95.81 281 GLU A O 1
ATOM 2201 N N . ILE A 1 282 ? -5.403 -1.928 -1.954 1.00 96.69 282 ILE A N 1
ATOM 2202 C CA . ILE A 1 282 ? -4.696 -2.087 -0.676 1.00 96.69 282 ILE A CA 1
ATOM 2203 C C . ILE A 1 282 ? -4.723 -0.793 0.137 1.00 96.69 282 ILE A C 1
ATOM 2205 O O . ILE A 1 282 ? -4.892 -0.823 1.357 1.00 96.69 282 ILE A O 1
ATOM 2209 N N . ASN A 1 283 ? -4.597 0.363 -0.514 1.00 96.06 283 ASN A N 1
ATOM 2210 C CA . ASN A 1 283 ? -4.683 1.649 0.171 1.00 96.06 283 ASN A CA 1
ATOM 2211 C C . ASN A 1 283 ? -6.087 1.893 0.747 1.00 96.06 283 ASN A C 1
ATOM 2213 O O . ASN A 1 283 ? -6.202 2.404 1.867 1.00 96.06 283 ASN A O 1
ATOM 2217 N N . ARG A 1 284 ? -7.150 1.489 0.034 1.00 95.25 284 ARG A N 1
ATOM 2218 C CA . ARG A 1 284 ? -8.524 1.485 0.568 1.00 95.25 284 ARG A CA 1
ATOM 2219 C C . ARG A 1 284 ? -8.660 0.531 1.745 1.00 95.25 284 ARG A C 1
ATOM 2221 O O . ARG A 1 284 ? -9.217 0.921 2.768 1.00 95.25 284 ARG A O 1
ATOM 2228 N N . GLU A 1 285 ? -8.103 -0.672 1.629 1.00 95.25 285 GLU A N 1
ATOM 2229 C CA . GLU A 1 285 ? -8.116 -1.680 2.690 1.00 95.25 285 GLU A CA 1
ATOM 2230 C C . GLU A 1 285 ? -7.481 -1.149 3.981 1.00 95.25 285 GLU A C 1
ATOM 2232 O O . GLU A 1 285 ? -8.112 -1.176 5.034 1.00 95.25 285 GLU A O 1
ATOM 2237 N N . VAL A 1 286 ? -6.280 -0.568 3.896 1.00 95.62 286 VAL A N 1
ATOM 2238 C CA . VAL A 1 286 ? -5.611 0.095 5.029 1.00 95.62 286 VAL A CA 1
ATOM 2239 C C . VAL A 1 286 ? -6.442 1.261 5.572 1.00 95.62 286 VAL A C 1
ATOM 2241 O O . VAL A 1 286 ? -6.482 1.482 6.783 1.00 95.62 286 VAL A O 1
ATOM 2244 N N . GLY A 1 287 ? -7.109 2.014 4.693 1.00 94.62 287 GLY A N 1
ATOM 2245 C CA . GLY A 1 287 ? -7.980 3.131 5.059 1.00 94.62 287 GLY A CA 1
ATOM 2246 C C . GLY A 1 287 ? -9.087 2.735 6.035 1.00 94.62 287 GLY A C 1
ATOM 2247 O O . GLY A 1 287 ? -9.305 3.448 7.014 1.00 94.62 287 GLY A O 1
ATOM 2248 N N . TYR A 1 288 ? -9.712 1.571 5.838 1.00 94.94 288 TYR A N 1
ATOM 2249 C CA . TYR A 1 288 ? -10.779 1.083 6.717 1.00 94.94 288 TYR A CA 1
ATOM 2250 C C . TYR A 1 288 ? -10.333 0.866 8.160 1.00 94.94 288 TYR A C 1
ATOM 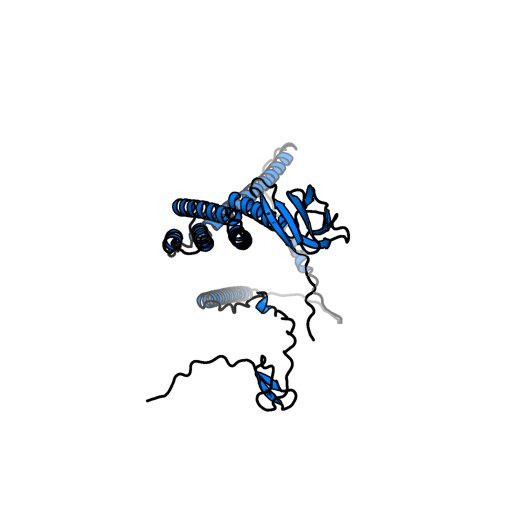2252 O O . TYR A 1 288 ? -11.141 1.019 9.067 1.00 94.94 288 TYR A O 1
ATOM 2260 N N . PHE A 1 289 ? -9.060 0.561 8.399 1.00 93.88 289 PHE A N 1
ATOM 2261 C CA . PHE A 1 289 ? -8.523 0.343 9.744 1.00 93.88 289 PHE A CA 1
ATOM 2262 C C . PHE A 1 289 ? -8.062 1.613 10.452 1.00 93.88 289 PHE A C 1
ATOM 2264 O O . PHE A 1 289 ? -7.674 1.576 11.620 1.00 93.88 289 PHE A O 1
ATOM 2271 N N . LYS A 1 290 ? -8.085 2.753 9.760 1.00 94.00 290 LYS A N 1
ATOM 2272 C CA . LYS A 1 290 ? -7.701 4.040 10.331 1.00 94.00 290 LYS A CA 1
ATOM 2273 C C . LYS A 1 290 ? -8.895 4.665 11.037 1.00 94.00 290 LYS A C 1
ATOM 2275 O O . LYS A 1 290 ? -9.481 5.626 10.553 1.00 94.00 290 LYS A O 1
ATOM 2280 N N . PHE A 1 291 ? -9.227 4.152 12.211 1.00 94.62 291 PHE A N 1
ATOM 2281 C CA . PHE A 1 291 ? -10.205 4.762 13.107 1.00 94.62 291 PHE A CA 1
ATOM 2282 C C . PHE A 1 291 ? -9.750 4.656 14.557 1.00 94.62 291 PHE A C 1
ATOM 2284 O O . PHE A 1 291 ? -8.891 3.848 14.908 1.00 94.62 291 PHE A O 1
ATOM 2291 N N . VAL A 1 292 ? -10.313 5.511 15.403 1.00 94.44 292 VAL A N 1
ATOM 2292 C CA . VAL A 1 292 ? -9.974 5.584 16.823 1.00 94.44 292 VAL A CA 1
ATOM 2293 C C . VAL A 1 292 ? -11.252 5.636 17.641 1.00 94.44 292 VAL A C 1
ATOM 2295 O O . VAL A 1 292 ? -12.114 6.472 17.379 1.00 94.44 292 VAL A O 1
ATOM 2298 N N . LEU A 1 293 ? -11.354 4.775 18.654 1.00 94.88 293 LEU A N 1
ATOM 2299 C CA . LEU A 1 293 ? -12.424 4.842 19.645 1.00 94.88 293 LEU A CA 1
ATOM 2300 C C . LEU A 1 293 ? -12.188 6.050 20.561 1.00 94.88 293 LEU A C 1
ATOM 2302 O O . LEU A 1 293 ? -11.220 6.074 21.328 1.00 94.88 293 LEU A O 1
ATOM 2306 N N . THR A 1 294 ? -13.052 7.061 20.467 1.00 93.31 294 THR A N 1
ATOM 2307 C CA . THR A 1 294 ? -12.905 8.321 21.215 1.00 93.31 294 THR A CA 1
ATOM 2308 C C . THR A 1 294 ? -13.735 8.321 22.489 1.00 93.31 294 THR A C 1
ATOM 2310 O O . THR A 1 294 ? -13.233 8.684 23.559 1.00 93.31 294 THR A O 1
ATOM 2313 N N . ARG A 1 295 ? -14.993 7.886 22.393 1.00 91.94 295 ARG A N 1
ATOM 2314 C CA . ARG A 1 295 ? -15.945 7.889 23.502 1.00 91.94 295 ARG A CA 1
ATOM 2315 C C . ARG A 1 295 ? -16.763 6.606 23.505 1.00 91.94 295 ARG A C 1
ATOM 2317 O O . ARG A 1 295 ? -17.148 6.104 22.458 1.00 91.94 295 ARG A O 1
ATOM 2324 N N . VAL A 1 296 ? -17.037 6.115 24.703 1.00 93.81 296 VAL A N 1
ATOM 2325 C CA . VAL A 1 296 ? -18.072 5.118 24.971 1.00 93.81 296 VAL A CA 1
ATOM 2326 C C . VAL A 1 296 ? -19.044 5.781 25.934 1.00 93.81 296 VAL A C 1
ATOM 2328 O O . VAL A 1 296 ? -18.600 6.509 26.827 1.00 93.81 296 VAL A O 1
ATOM 2331 N N . ASP A 1 297 ? -20.337 5.612 25.695 1.00 92.06 297 ASP A N 1
ATOM 2332 C CA . ASP A 1 297 ? -21.376 6.154 26.564 1.00 92.06 297 ASP A CA 1
ATOM 2333 C C . ASP A 1 297 ? -21.393 5.445 27.927 1.00 92.06 297 ASP A C 1
ATOM 2335 O O . ASP A 1 297 ? -20.974 4.290 28.037 1.00 92.06 297 ASP A O 1
ATOM 2339 N N . ASP A 1 298 ? -21.886 6.117 28.967 1.00 87.62 298 ASP A N 1
ATOM 2340 C CA . ASP A 1 298 ? -21.855 5.591 30.343 1.00 87.62 298 ASP A CA 1
ATOM 2341 C C . ASP A 1 298 ? -22.747 4.347 30.506 1.00 87.62 298 ASP A C 1
ATOM 2343 O O . ASP A 1 298 ? -22.473 3.486 31.342 1.00 87.62 298 ASP A O 1
ATOM 2347 N N . ASN A 1 299 ? -23.767 4.220 29.649 1.00 89.25 299 ASN A N 1
ATOM 2348 C CA . ASN A 1 299 ? -24.656 3.058 29.575 1.00 89.25 299 ASN A CA 1
ATOM 2349 C C . ASN A 1 299 ? -24.099 1.917 28.700 1.00 89.25 299 ASN A C 1
ATOM 2351 O O . ASN A 1 299 ? -24.727 0.868 28.600 1.00 89.25 299 ASN A O 1
ATOM 2355 N N . TYR A 1 300 ? -22.946 2.110 28.047 1.00 88.81 300 TYR A N 1
ATOM 2356 C CA . TYR A 1 300 ? -22.308 1.150 27.129 1.00 88.81 300 TYR A CA 1
ATOM 2357 C C . TYR A 1 300 ? -23.156 0.733 25.916 1.00 88.81 300 TYR A C 1
ATOM 2359 O O . TYR A 1 300 ? -22.846 -0.255 25.256 1.00 88.81 300 TYR A O 1
ATOM 2367 N N . GLU A 1 301 ? -24.202 1.493 25.592 1.00 91.81 301 GLU A N 1
ATOM 2368 C CA . GLU A 1 301 ? -25.059 1.230 24.429 1.00 91.81 301 GLU A CA 1
ATOM 2369 C C . GLU A 1 301 ? -24.458 1.789 23.136 1.00 91.81 301 GLU A C 1
ATOM 2371 O O . GLU A 1 301 ? -24.616 1.190 22.075 1.00 91.81 301 GLU A O 1
ATOM 2376 N N . ASN A 1 302 ? -23.729 2.906 23.239 1.00 95.19 302 ASN A N 1
ATOM 2377 C CA . ASN A 1 302 ? -23.195 3.642 22.098 1.00 95.19 302 ASN A CA 1
ATOM 2378 C C . ASN A 1 302 ? -21.682 3.850 22.213 1.00 95.19 302 ASN A C 1
ATOM 2380 O O . ASN A 1 302 ? -21.149 4.177 23.279 1.00 95.19 302 ASN A O 1
ATOM 2384 N N . ALA A 1 303 ? -20.994 3.724 21.082 1.00 95.62 303 ALA A N 1
ATOM 2385 C CA . ALA A 1 303 ? -19.580 4.029 20.934 1.00 95.62 303 ALA A CA 1
ATOM 2386 C C . ALA A 1 303 ? -19.379 5.029 19.792 1.00 95.62 303 ALA A C 1
ATOM 2388 O O . ALA A 1 303 ? -19.906 4.852 18.696 1.00 95.62 303 ALA A O 1
ATOM 2389 N N . THR A 1 304 ? -18.592 6.074 20.039 1.00 95.38 304 THR A N 1
ATOM 2390 C CA . THR A 1 304 ? -18.224 7.071 19.033 1.00 95.38 304 THR A CA 1
ATOM 2391 C C . THR A 1 304 ? -16.802 6.820 18.556 1.00 95.38 304 THR A C 1
ATOM 2393 O O . THR A 1 304 ? -15.853 6.737 19.346 1.00 95.38 304 THR A O 1
ATOM 2396 N N . PHE A 1 305 ? -16.654 6.737 17.241 1.00 96.25 305 PHE A N 1
ATOM 2397 C CA . PHE A 1 305 ? -15.391 6.558 16.551 1.00 96.25 305 PHE A CA 1
ATOM 2398 C C . PHE A 1 305 ? -15.044 7.803 15.758 1.00 96.25 305 PHE A C 1
ATOM 2400 O O . PHE A 1 305 ? -15.888 8.389 15.088 1.00 96.25 305 PHE A O 1
ATOM 2407 N N . ARG A 1 306 ? -13.766 8.172 15.784 1.00 95.69 306 ARG A N 1
ATOM 2408 C CA . ARG A 1 306 ? -13.198 9.124 14.836 1.00 95.69 306 ARG A CA 1
ATOM 2409 C C . ARG A 1 306 ? -12.579 8.361 13.675 1.00 95.69 306 ARG A C 1
ATOM 2411 O O . ARG A 1 306 ? -11.662 7.563 13.874 1.00 95.69 306 ARG A O 1
ATOM 2418 N N . LEU A 1 307 ? -13.065 8.637 12.476 1.00 95.69 307 LEU A N 1
ATOM 2419 C CA . LEU A 1 307 ? -12.637 8.033 11.227 1.00 95.69 307 LEU A CA 1
ATOM 2420 C C . LEU A 1 307 ? -11.515 8.878 10.610 1.00 95.69 307 LEU A C 1
ATOM 2422 O O . LEU A 1 307 ? -11.664 10.073 10.363 1.00 95.69 307 LEU A O 1
ATOM 2426 N N . ASN A 1 308 ? -10.375 8.245 10.350 1.00 94.06 308 ASN A N 1
ATOM 2427 C CA . ASN A 1 308 ? -9.237 8.813 9.624 1.00 94.06 308 ASN A CA 1
ATOM 2428 C C . ASN A 1 308 ? -9.090 8.127 8.254 1.00 94.06 308 ASN A C 1
ATOM 2430 O O . ASN A 1 308 ? -7.978 7.867 7.784 1.00 94.06 308 ASN A O 1
ATOM 2434 N N . ASN A 1 309 ? -10.224 7.803 7.632 1.00 94.00 309 ASN A N 1
ATOM 2435 C CA . ASN A 1 309 ? -10.292 7.166 6.329 1.00 94.00 309 ASN A CA 1
ATOM 2436 C C . ASN A 1 309 ? -10.483 8.243 5.241 1.00 94.00 309 ASN A C 1
ATOM 2438 O O . ASN A 1 309 ? -11.533 8.879 5.212 1.00 94.00 309 ASN A O 1
ATOM 2442 N N . PRO A 1 310 ? -9.510 8.466 4.337 1.00 92.12 310 PRO A N 1
ATOM 2443 C CA . PRO A 1 310 ? -9.615 9.508 3.312 1.00 92.12 310 PRO A CA 1
ATOM 2444 C C . PRO A 1 310 ? -10.682 9.215 2.246 1.00 92.12 310 PRO A C 1
ATOM 2446 O O . PRO A 1 310 ? -11.036 10.110 1.483 1.00 92.12 310 PRO A O 1
ATOM 2449 N N . PHE A 1 311 ? -11.177 7.977 2.169 1.00 92.50 311 PHE A N 1
ATOM 2450 C CA . PHE A 1 311 ? -12.187 7.565 1.193 1.00 92.50 311 PHE A CA 1
ATOM 2451 C C . PHE A 1 311 ? -13.624 7.784 1.680 1.00 92.50 311 PHE A C 1
ATOM 2453 O O . PHE A 1 311 ? -14.556 7.629 0.893 1.00 92.50 311 PHE A O 1
ATOM 2460 N N . LEU A 1 312 ? -13.805 8.142 2.953 1.00 93.12 312 LEU A N 1
ATOM 2461 C CA . LEU A 1 312 ? -15.102 8.453 3.545 1.00 93.12 312 LEU A CA 1
ATOM 2462 C C . LEU A 1 312 ? -15.207 9.957 3.801 1.00 93.12 312 LEU A C 1
ATOM 2464 O O . LEU A 1 312 ? -14.231 10.616 4.157 1.00 93.12 312 LEU A O 1
ATOM 2468 N N . GLN A 1 313 ? -16.403 10.510 3.600 1.00 92.50 313 GLN A N 1
ATOM 2469 C CA . GLN A 1 313 ? -16.668 11.925 3.884 1.00 92.50 313 GLN A CA 1
ATOM 2470 C C . GLN A 1 313 ? -16.865 12.173 5.384 1.00 92.50 313 GLN A C 1
ATOM 2472 O O . GLN A 1 313 ? -16.526 13.241 5.899 1.00 92.50 313 GLN A O 1
ATOM 2477 N N . GLU A 1 314 ? -17.408 11.177 6.079 1.00 93.62 314 GLU A N 1
ATOM 2478 C CA . GLU A 1 314 ? -17.681 11.218 7.508 1.00 93.62 314 GLU A CA 1
ATOM 2479 C C . GLU A 1 314 ? -16.382 11.106 8.307 1.00 93.62 314 GLU A C 1
ATOM 2481 O O . GLU A 1 314 ? -15.528 10.258 8.046 1.00 93.62 314 GLU A O 1
ATOM 2486 N N . LYS A 1 315 ? -16.223 11.996 9.288 1.00 94.38 315 LYS A N 1
ATOM 2487 C CA . LYS A 1 315 ? -15.046 12.036 10.172 1.00 94.38 315 LYS A CA 1
ATOM 2488 C C . LYS A 1 315 ? -15.313 11.415 11.533 1.00 94.38 315 LYS A C 1
ATOM 2490 O O . LYS A 1 315 ? -14.365 11.069 12.233 1.00 94.38 315 LYS A O 1
ATOM 2495 N N . GLU A 1 316 ? -16.575 11.317 11.921 1.00 95.69 316 GLU A N 1
ATOM 2496 C CA . GLU A 1 316 ? -17.010 10.739 13.184 1.00 95.69 316 GLU A CA 1
ATOM 2497 C C . GLU A 1 316 ? -18.295 9.956 12.950 1.00 95.69 316 GLU A C 1
ATOM 2499 O O . GLU A 1 316 ? -19.160 10.403 12.201 1.00 95.69 316 GLU A O 1
ATOM 2504 N N . GLU A 1 317 ? -18.401 8.799 13.592 1.00 96.56 317 GLU A N 1
ATOM 2505 C CA . GLU A 1 317 ? -19.537 7.891 13.474 1.00 96.56 317 GLU A CA 1
ATOM 2506 C C . GLU A 1 317 ? -19.861 7.348 14.868 1.00 96.56 317 GLU A C 1
ATOM 2508 O O . GLU A 1 317 ? -18.957 6.998 15.633 1.00 96.56 317 GLU A O 1
ATOM 2513 N N . THR A 1 318 ? -21.142 7.327 15.231 1.00 96.38 318 THR A N 1
ATOM 2514 C CA . THR A 1 318 ? -21.609 6.737 16.493 1.00 96.38 318 THR A CA 1
ATOM 2515 C C . THR A 1 318 ? -22.413 5.495 16.173 1.00 96.38 318 THR A C 1
ATOM 2517 O O . THR A 1 318 ? -23.321 5.554 15.352 1.00 96.38 318 THR A O 1
ATOM 2520 N N . VAL A 1 319 ? -22.055 4.389 16.813 1.00 96.81 319 VAL A N 1
ATOM 2521 C CA . VAL A 1 319 ? -22.592 3.060 16.522 1.00 96.81 319 VAL A CA 1
ATOM 2522 C C . VAL A 1 319 ? -23.030 2.366 17.804 1.00 96.81 319 VAL A C 1
ATOM 2524 O O . VAL A 1 319 ? -22.415 2.550 18.861 1.00 96.81 319 VAL A O 1
ATOM 2527 N N . SER A 1 320 ? -24.074 1.551 17.692 1.00 97.06 320 SER A N 1
ATOM 2528 C CA . SER A 1 320 ? -24.578 0.673 18.744 1.00 97.06 320 SER A CA 1
ATOM 2529 C C . SER A 1 320 ? -24.293 -0.801 18.427 1.00 97.06 320 SER A C 1
ATOM 2531 O O . SER A 1 320 ? -23.770 -1.144 17.363 1.00 97.06 320 SER A O 1
ATOM 2533 N N . VAL A 1 321 ? -24.574 -1.703 19.369 1.00 96.50 321 VAL A N 1
ATOM 2534 C CA . VAL A 1 321 ? -24.389 -3.147 19.147 1.00 96.50 321 VAL A CA 1
ATOM 2535 C C . VAL A 1 321 ? -25.328 -3.631 18.037 1.00 96.50 321 VAL A C 1
ATOM 2537 O O . VAL A 1 321 ? -26.541 -3.476 18.133 1.00 96.50 321 VAL A O 1
ATOM 2540 N N . GLY A 1 322 ? -24.766 -4.268 17.009 1.00 95.56 322 GLY A N 1
ATOM 2541 C CA . GLY A 1 322 ? -25.490 -4.699 15.809 1.00 95.56 322 GLY A CA 1
ATOM 2542 C C . GLY A 1 322 ? -25.363 -3.746 14.617 1.00 95.56 322 GLY A C 1
ATOM 2543 O O . GLY A 1 322 ? -25.662 -4.163 13.499 1.00 95.56 322 GLY A O 1
ATOM 2544 N N . ASP A 1 323 ? -24.859 -2.527 14.824 1.00 97.06 323 ASP A N 1
ATOM 2545 C CA . ASP A 1 323 ? -24.619 -1.576 13.738 1.00 97.06 323 ASP A CA 1
ATOM 2546 C C . ASP A 1 323 ? -23.319 -1.875 12.976 1.00 97.06 323 ASP A C 1
ATOM 2548 O O . ASP A 1 323 ? -22.433 -2.606 13.435 1.00 97.06 323 ASP A O 1
ATOM 2552 N N . MET A 1 324 ? -23.208 -1.279 11.787 1.00 96.25 324 MET A N 1
ATOM 2553 C CA . MET A 1 324 ? -22.083 -1.434 10.867 1.00 96.25 324 MET A CA 1
ATOM 2554 C C . MET A 1 324 ? -21.226 -0.168 10.835 1.00 96.25 324 MET A C 1
ATOM 2556 O O . MET A 1 324 ? -21.557 0.779 10.130 1.00 96.25 324 MET A O 1
ATOM 2560 N N . LEU A 1 325 ? -20.081 -0.185 11.513 1.00 95.81 325 LEU A N 1
ATOM 2561 C CA . LEU A 1 325 ? -19.092 0.893 11.461 1.00 95.81 325 LEU A CA 1
ATOM 2562 C C . LEU A 1 325 ? -18.458 0.967 10.064 1.00 95.81 325 LEU A C 1
ATOM 2564 O O . LEU A 1 325 ? -17.962 -0.044 9.544 1.00 95.81 325 LEU A O 1
ATOM 2568 N N . GLN A 1 326 ? -18.439 2.160 9.461 1.00 94.62 326 GLN A N 1
ATOM 2569 C CA . GLN A 1 326 ? -17.968 2.404 8.090 1.00 94.62 326 GLN A CA 1
ATOM 2570 C C . GLN A 1 326 ? -18.647 1.503 7.036 1.00 94.62 326 GLN A C 1
ATOM 2572 O O . GLN A 1 326 ? -18.056 1.206 5.993 1.00 94.62 326 GLN A O 1
ATOM 2577 N N . GLY A 1 327 ? -19.850 0.991 7.328 1.00 93.69 327 GLY A N 1
ATOM 2578 C CA . GLY A 1 327 ? -20.552 0.023 6.479 1.00 93.69 327 GLY A CA 1
ATOM 2579 C C . GLY A 1 327 ? -19.839 -1.329 6.324 1.00 93.69 327 GLY A C 1
ATOM 2580 O O . GLY A 1 327 ? -20.180 -2.091 5.420 1.00 93.69 327 GLY A O 1
ATOM 2581 N N . ARG A 1 328 ? -18.844 -1.637 7.171 1.00 94.69 328 ARG A N 1
ATOM 2582 C CA . ARG A 1 328 ? -17.987 -2.828 7.034 1.00 94.69 328 ARG A CA 1
ATOM 2583 C C . ARG A 1 328 ? -17.831 -3.640 8.313 1.00 94.69 328 ARG A C 1
ATOM 2585 O O . ARG A 1 328 ? -17.863 -4.867 8.255 1.00 94.69 328 ARG A O 1
ATOM 2592 N N . PHE A 1 329 ? -17.604 -2.979 9.442 1.00 96.44 329 PHE A N 1
ATOM 2593 C CA . PHE A 1 329 ? -17.302 -3.666 10.691 1.00 96.44 329 PHE A CA 1
ATOM 2594 C C . PHE A 1 329 ? -18.556 -3.764 11.549 1.00 96.44 329 PHE A C 1
ATOM 2596 O O . PHE A 1 329 ? -19.074 -2.750 12.008 1.00 96.44 329 PHE A O 1
ATOM 2603 N N . LEU A 1 330 ? -19.028 -4.983 11.782 1.00 96.88 330 LEU A N 1
ATOM 2604 C CA . LEU A 1 330 ? -20.175 -5.249 12.637 1.00 96.88 330 LEU A CA 1
ATOM 2605 C C . LEU A 1 330 ? -19.774 -5.115 14.107 1.00 96.88 330 LEU A C 1
ATOM 2607 O O . LEU A 1 330 ? -18.849 -5.789 14.569 1.00 96.88 330 LEU A O 1
ATOM 2611 N N . VAL A 1 331 ? -20.499 -4.296 14.862 1.00 97.06 331 VAL A N 1
ATOM 2612 C CA . VAL A 1 331 ? -20.281 -4.133 16.303 1.00 97.06 331 VAL A CA 1
ATOM 2613 C C . VAL A 1 331 ? -20.900 -5.306 17.060 1.00 97.06 331 VAL A C 1
ATOM 2615 O O . VAL A 1 331 ? -22.118 -5.475 17.076 1.00 97.06 331 VAL A O 1
ATOM 2618 N N . LYS A 1 332 ? -20.066 -6.121 17.716 1.00 96.88 332 LYS A N 1
ATOM 2619 C CA . LYS A 1 332 ? -20.515 -7.290 18.496 1.00 96.88 332 LYS A CA 1
ATOM 2620 C C . LYS A 1 332 ? -20.757 -6.984 19.958 1.00 96.88 332 LYS A C 1
ATOM 2622 O O . LYS A 1 332 ? -21.713 -7.488 20.539 1.00 96.88 332 LYS A O 1
ATOM 2627 N N . SER A 1 333 ? -19.867 -6.211 20.565 1.00 96.12 333 SER A N 1
ATOM 2628 C CA . SER A 1 333 ? -19.988 -5.827 21.964 1.00 96.12 333 SER A CA 1
ATOM 2629 C C . SER A 1 333 ? -19.272 -4.513 22.222 1.00 96.12 333 SER A C 1
ATOM 2631 O O . SER A 1 333 ? -18.239 -4.210 21.621 1.00 96.12 333 SER A O 1
ATOM 2633 N N . ILE A 1 334 ? -19.837 -3.737 23.140 1.00 96.06 334 ILE A N 1
ATOM 2634 C CA . ILE A 1 334 ? -19.278 -2.481 23.623 1.00 96.06 334 ILE A CA 1
ATOM 2635 C C . ILE A 1 334 ? -19.016 -2.663 25.115 1.00 96.06 334 ILE A C 1
ATOM 2637 O O . ILE A 1 334 ? -19.884 -3.093 25.871 1.00 96.06 334 ILE A O 1
ATOM 2641 N N . THR A 1 335 ? -17.794 -2.366 25.537 1.00 93.50 335 THR A N 1
ATOM 2642 C CA . THR A 1 335 ? -17.384 -2.367 26.943 1.00 93.50 335 THR A CA 1
ATOM 2643 C C . THR A 1 335 ? -16.802 -0.990 27.294 1.00 93.50 335 THR A C 1
ATOM 2645 O O . THR A 1 335 ? -16.513 -0.198 26.394 1.00 93.50 335 THR A O 1
ATOM 2648 N N . PRO A 1 336 ? -16.546 -0.679 28.580 1.00 89.62 336 PRO A N 1
ATOM 2649 C CA . PRO A 1 336 ? -16.053 0.643 28.978 1.00 89.62 336 PRO A CA 1
ATOM 2650 C C . PRO A 1 336 ? -14.709 1.045 28.343 1.00 89.62 336 PRO A C 1
ATOM 2652 O O . PRO A 1 336 ? -14.373 2.231 28.286 1.00 89.62 336 PRO A O 1
ATOM 2655 N N . ARG A 1 337 ? -13.897 0.063 27.925 1.00 89.06 337 ARG A N 1
ATOM 2656 C CA . ARG A 1 337 ? -12.529 0.276 27.419 1.00 89.06 337 ARG A CA 1
ATOM 2657 C C . ARG A 1 337 ? -12.314 -0.202 25.992 1.00 89.06 337 ARG A C 1
ATOM 2659 O O . ARG A 1 337 ? -11.377 0.265 25.345 1.00 89.06 337 ARG A O 1
ATOM 2666 N N . GLU A 1 338 ? -13.139 -1.121 25.517 1.00 94.00 338 GLU A N 1
ATOM 2667 C CA . GLU A 1 338 ? -12.950 -1.769 24.227 1.00 94.00 338 GLU A CA 1
ATOM 2668 C C . GLU A 1 338 ? -14.271 -2.053 23.521 1.00 94.00 338 GLU A C 1
ATOM 2670 O O . GLU A 1 338 ? -15.296 -2.308 24.154 1.00 94.00 338 GLU A O 1
ATOM 2675 N N . VAL A 1 339 ? -14.223 -2.026 22.196 1.00 95.69 339 VAL A N 1
ATOM 2676 C CA . VAL A 1 339 ? -15.320 -2.434 21.321 1.00 95.69 339 VAL A CA 1
ATOM 2677 C C . VAL A 1 339 ? -14.831 -3.595 20.469 1.00 95.69 339 VAL A C 1
ATOM 2679 O O . VAL A 1 339 ? -13.784 -3.491 19.819 1.00 95.69 339 VAL A O 1
ATOM 2682 N N . LEU A 1 340 ? -15.578 -4.698 20.492 1.00 96.25 340 LEU A N 1
ATOM 2683 C CA . LEU A 1 340 ? -15.323 -5.861 19.651 1.00 96.25 340 LEU A CA 1
ATOM 2684 C C . LEU A 1 340 ? -16.057 -5.685 18.323 1.00 96.25 340 LEU A C 1
ATOM 2686 O O . LEU A 1 340 ? -17.278 -5.512 18.284 1.00 96.25 340 LEU A O 1
ATOM 2690 N N . LEU A 1 341 ? -15.297 -5.754 17.241 1.00 96.50 341 LEU A N 1
ATOM 2691 C CA . LEU A 1 341 ? -15.759 -5.583 15.875 1.00 96.50 341 LEU A CA 1
ATOM 2692 C C . LEU A 1 341 ? -15.495 -6.870 15.087 1.00 96.50 341 LEU A C 1
ATOM 2694 O O . LEU A 1 341 ? -14.457 -7.507 15.264 1.00 96.50 341 LEU A O 1
ATOM 2698 N N . GLU A 1 342 ? -16.404 -7.240 14.195 1.00 95.50 342 GLU A N 1
ATOM 2699 C CA . GLU A 1 342 ? -16.212 -8.321 13.223 1.00 95.50 342 GLU A CA 1
ATOM 2700 C C . GLU A 1 342 ? -16.192 -7.730 11.812 1.00 95.50 342 GLU A C 1
ATOM 2702 O O . GLU A 1 342 ? -17.063 -6.940 11.453 1.00 95.50 342 GLU A O 1
ATOM 2707 N N . ASP A 1 343 ? -15.199 -8.082 10.999 1.00 94.62 343 ASP A N 1
ATOM 2708 C CA . ASP A 1 343 ? -15.158 -7.634 9.607 1.00 94.62 343 ASP A CA 1
ATOM 2709 C C . ASP A 1 343 ? -16.106 -8.457 8.726 1.00 94.62 343 ASP A C 1
ATOM 2711 O O . ASP A 1 343 ? -15.875 -9.645 8.496 1.00 94.62 343 ASP A O 1
ATOM 2715 N N . ALA A 1 344 ? -17.135 -7.802 8.185 1.00 93.06 344 ALA A N 1
ATOM 2716 C CA . ALA A 1 344 ? -18.100 -8.417 7.276 1.00 93.06 344 ALA A CA 1
ATOM 2717 C C . ALA A 1 344 ? -17.631 -8.446 5.808 1.00 93.06 344 ALA A C 1
ATOM 2719 O O . ALA A 1 344 ? -18.358 -8.921 4.934 1.00 93.06 344 ALA A O 1
ATOM 2720 N N . SER A 1 345 ? -16.441 -7.921 5.498 1.00 91.06 345 SER A N 1
ATOM 2721 C CA . SER A 1 345 ? -15.888 -7.968 4.144 1.00 91.06 345 SER A CA 1
ATOM 2722 C C . SER A 1 345 ? -15.651 -9.414 3.689 1.00 91.06 345 SER A C 1
ATOM 2724 O O . SER A 1 345 ? -15.100 -10.209 4.457 1.00 91.06 345 SER A O 1
ATOM 2726 N N . PRO A 1 346 ? -15.940 -9.757 2.417 1.00 88.00 346 PRO A N 1
ATOM 2727 C CA . PRO A 1 346 ? -15.690 -11.097 1.881 1.00 88.00 346 PRO A CA 1
ATOM 2728 C C . PRO A 1 346 ? -14.213 -11.509 1.969 1.00 88.00 346 PRO A C 1
ATOM 2730 O O . PRO A 1 346 ? -13.910 -12.691 2.092 1.00 88.00 346 PRO A O 1
ATOM 2733 N N . LYS A 1 347 ? -13.285 -10.541 1.943 1.00 85.25 347 LYS A N 1
ATOM 2734 C CA . LYS A 1 347 ? -11.846 -10.792 2.128 1.00 85.25 347 LYS A CA 1
ATOM 2735 C C . LYS A 1 347 ? -11.425 -10.842 3.603 1.00 85.25 347 LYS A C 1
ATOM 2737 O O . LYS A 1 347 ? -10.372 -11.391 3.912 1.00 85.25 347 LYS A O 1
ATOM 2742 N N . GLY A 1 348 ? -12.227 -10.258 4.495 1.00 79.25 348 GLY A N 1
ATOM 2743 C CA . GLY A 1 348 ? -11.988 -10.227 5.939 1.00 79.25 348 GLY A CA 1
ATOM 2744 C C . GLY A 1 348 ? -12.316 -11.545 6.642 1.00 79.25 348 GLY A C 1
ATOM 2745 O O . GLY A 1 348 ? -11.713 -11.827 7.673 1.00 79.25 348 GLY A O 1
ATOM 2746 N N . ASP A 1 349 ? -13.215 -12.355 6.069 1.00 84.62 349 ASP A N 1
ATOM 2747 C CA . ASP A 1 349 ? -13.547 -13.719 6.523 1.00 84.62 349 ASP A CA 1
ATOM 2748 C C . ASP A 1 349 ? -13.902 -13.796 8.024 1.00 84.62 349 ASP A C 1
ATOM 2750 O O . ASP A 1 349 ? -13.440 -14.678 8.746 1.00 84.62 349 ASP A O 1
ATOM 2754 N N . GLY A 1 350 ? -14.660 -12.812 8.528 1.00 85.25 350 GLY A N 1
ATOM 2755 C CA . GLY A 1 350 ? -15.092 -12.770 9.931 1.00 85.25 350 GLY A CA 1
ATOM 2756 C C . GLY A 1 350 ? -13.970 -12.484 10.935 1.00 85.25 350 GLY A C 1
ATOM 2757 O O . GLY A 1 350 ? -14.092 -12.803 12.120 1.00 85.25 350 GLY A O 1
ATOM 2758 N N . ARG A 1 351 ? -12.845 -11.896 10.498 1.00 90.44 351 ARG A N 1
ATOM 2759 C CA . ARG A 1 351 ? -11.760 -11.509 11.415 1.00 90.44 351 ARG A CA 1
ATOM 2760 C C . ARG A 1 351 ? -12.275 -10.575 12.512 1.00 90.44 351 ARG A C 1
ATOM 2762 O O . ARG A 1 351 ? -12.998 -9.612 12.251 1.00 90.44 351 ARG A O 1
ATOM 2769 N N . GLN A 1 352 ? -11.850 -10.853 13.740 1.00 91.50 352 GLN A N 1
ATOM 2770 C CA . GLN A 1 352 ? -12.203 -10.058 14.909 1.00 91.50 352 GLN A CA 1
ATOM 2771 C C . GLN A 1 352 ? -11.177 -8.952 15.131 1.00 91.50 352 GLN A C 1
ATOM 2773 O O . GLN A 1 352 ? -9.967 -9.172 15.063 1.00 91.50 352 GLN A O 1
ATOM 2778 N N . LEU A 1 353 ? -11.675 -7.757 15.417 1.00 92.62 353 LEU A N 1
ATOM 2779 C CA . LEU A 1 353 ? -10.889 -6.573 15.710 1.00 92.62 353 LEU A CA 1
ATOM 2780 C C . LEU A 1 353 ? -11.310 -6.036 17.067 1.00 92.62 353 LEU A C 1
ATOM 2782 O O . LEU A 1 353 ? -12.486 -6.039 17.424 1.00 92.62 353 LEU A O 1
ATOM 2786 N N . LEU A 1 354 ? -10.333 -5.551 17.819 1.00 93.44 354 LEU A N 1
ATOM 2787 C CA . LEU A 1 354 ? -10.559 -5.001 19.142 1.00 93.44 354 LEU A CA 1
ATOM 2788 C C . LEU A 1 354 ? -10.088 -3.552 19.136 1.00 93.44 354 LEU A C 1
ATOM 2790 O O . LEU A 1 354 ? -8.892 -3.267 19.052 1.00 93.44 354 LEU A O 1
ATOM 2794 N N . ALA A 1 355 ? -11.046 -2.632 19.201 1.00 93.38 355 ALA A N 1
ATOM 2795 C CA . ALA A 1 355 ? -10.777 -1.207 19.253 1.00 93.38 355 ALA A CA 1
ATOM 2796 C C . ALA A 1 355 ? -10.701 -0.761 20.712 1.00 93.38 355 ALA A C 1
ATOM 2798 O O . ALA A 1 355 ? -11.702 -0.798 21.423 1.00 93.38 355 ALA A O 1
ATOM 2799 N N . LYS A 1 356 ? -9.518 -0.341 21.165 1.00 92.00 356 LYS A N 1
ATOM 2800 C CA . LYS A 1 356 ? -9.312 0.162 22.530 1.00 92.00 356 LYS A CA 1
ATOM 2801 C C . LYS A 1 356 ? -9.446 1.674 22.576 1.00 92.00 356 LYS A C 1
ATOM 2803 O O . LYS A 1 356 ? -8.987 2.374 21.672 1.00 92.00 356 LYS A O 1
ATOM 2808 N N . ARG A 1 357 ? -10.030 2.180 23.659 1.00 87.12 357 ARG A N 1
ATOM 2809 C CA . ARG A 1 357 ? -10.075 3.614 23.940 1.00 87.12 357 ARG A CA 1
ATOM 2810 C C . ARG A 1 357 ? -8.650 4.120 24.155 1.00 87.12 357 ARG A C 1
ATOM 2812 O O . ARG A 1 357 ? -7.897 3.530 24.929 1.00 87.12 357 ARG A O 1
ATOM 2819 N N . MET A 1 358 ? -8.275 5.206 23.481 1.00 78.81 358 MET A N 1
ATOM 2820 C CA . MET A 1 358 ? -6.960 5.809 23.707 1.00 78.81 358 MET A CA 1
ATOM 2821 C C . MET A 1 358 ? -6.922 6.505 25.065 1.00 78.81 358 MET A C 1
ATOM 2823 O O . MET A 1 358 ? -7.735 7.387 25.348 1.00 78.81 358 MET A O 1
ATOM 2827 N N . GLU A 1 359 ? -5.957 6.123 25.894 1.00 73.25 359 GLU A N 1
ATOM 2828 C CA . GLU A 1 359 ? -5.644 6.826 27.133 1.00 73.25 359 GLU A CA 1
ATOM 2829 C C . GLU A 1 359 ? -4.712 8.004 26.826 1.00 73.25 359 GLU A C 1
ATOM 2831 O O . GLU A 1 359 ? -3.783 7.899 26.021 1.00 73.25 359 GLU A O 1
ATOM 2836 N N . ALA A 1 360 ? -4.969 9.155 27.448 1.00 69.00 360 ALA A N 1
ATOM 2837 C CA . ALA A 1 360 ? -4.087 10.303 27.311 1.00 69.00 360 ALA A CA 1
ATOM 2838 C C . ALA A 1 360 ? -2.737 9.982 27.967 1.00 69.00 360 ALA A C 1
ATOM 2840 O O . ALA A 1 360 ? -2.672 9.704 29.164 1.00 69.00 360 ALA A O 1
ATOM 2841 N N . VAL A 1 361 ? -1.651 10.049 27.193 1.00 67.44 361 VAL A N 1
ATOM 2842 C CA . VAL A 1 361 ? -0.295 9.929 27.737 1.00 67.44 361 VAL A CA 1
ATOM 2843 C C . VAL A 1 361 ? 0.001 11.202 28.527 1.00 67.44 361 VAL A C 1
ATOM 2845 O O . VAL A 1 361 ? 0.290 12.253 27.956 1.00 67.44 361 VAL A O 1
ATOM 2848 N N . ILE A 1 362 ? -0.105 11.122 29.852 1.00 62.19 362 ILE A N 1
ATOM 2849 C CA . ILE A 1 362 ? 0.299 12.210 30.741 1.00 62.19 362 ILE A CA 1
ATOM 2850 C C . ILE A 1 362 ? 1.828 12.254 30.715 1.00 62.19 362 ILE A C 1
ATOM 2852 O O . ILE A 1 362 ? 2.496 11.365 31.239 1.00 62.19 362 ILE A O 1
ATOM 2856 N N . ALA A 1 363 ? 2.395 13.277 30.076 1.00 63.41 363 ALA A N 1
ATOM 2857 C CA . ALA A 1 363 ? 3.822 13.541 30.177 1.00 63.41 363 ALA A CA 1
ATOM 2858 C C . ALA A 1 363 ? 4.126 13.973 31.618 1.00 63.41 363 ALA A C 1
ATOM 2860 O O . ALA A 1 363 ? 3.759 15.077 32.027 1.00 63.41 363 ALA A O 1
ATOM 2861 N N . PHE A 1 364 ? 4.771 13.097 32.391 1.00 50.88 364 PHE A N 1
ATOM 2862 C CA . PHE A 1 364 ? 5.374 13.488 33.661 1.00 50.88 364 PHE A CA 1
ATOM 2863 C C . PHE A 1 364 ? 6.445 14.542 33.354 1.00 50.88 364 PHE A C 1
ATOM 2865 O O . PHE A 1 364 ? 7.384 14.269 32.603 1.00 50.88 364 PHE A O 1
ATOM 2872 N N . LYS A 1 365 ? 6.226 15.765 33.844 1.00 49.56 365 LYS A N 1
ATOM 2873 C CA . LYS A 1 365 ? 7.188 16.867 33.751 1.00 49.56 365 LYS A CA 1
ATOM 2874 C C . LYS A 1 365 ? 8.310 16.698 34.756 1.00 49.56 365 LYS A C 1
ATOM 2876 O O . LYS A 1 365 ? 7.999 16.274 35.891 1.00 49.56 365 LYS A O 1
#

Foldseek 3Di:
DDDDDPDDDDDADWDADPPPRDTDHLQDQADPPPRDGDDNPPPDPCPPDCVNVVHDDPPPPPPPVVVVVVVVVVVVVVVVVVVVVVVVVVVVVVVVVVDDDDDDDDDDDDDDDDDDDDDDDCVVVVVVPPPDDDDDDDDDDDDDDDPVVVVVVVVVVVVVVVVVVVCVVVVVVVVVVVVVVVVVVPPPPPLPQDDQCLVVCVVVPHDLLVSLLSLLVNCVSDVDPVSVVSNVVSVVVLLVCLVCQLLPVVDDPVSLVVSLVSLVSSVVRDPDPSSVVSNVVSLQVNQLVQKAFADADPVQQKTKIARPRPVDPDGIDIDGQQDADVVFWHFHGGDRFWTWTFGPDPSSVRDIDIHGHDDDDPPDD

pLDDT: mean 77.98, std 20.09, range [31.66, 98.12]

Solvent-accessible surface area (backbone atoms only — not comparable to full-atom values): 22368 Å² total; per-residue (Å²): 139,94,86,83,87,85,73,87,72,80,75,76,66,66,39,63,39,93,86,78,64,47,81,35,55,59,86,45,50,52,39,92,86,77,66,49,75,36,75,73,69,72,79,69,77,81,73,70,47,61,70,77,74,72,46,75,80,80,68,78,76,72,71,55,69,70,58,55,51,53,51,52,50,51,55,50,49,52,51,50,53,50,52,50,52,48,50,50,50,50,52,52,50,59,64,54,68,78,70,85,82,88,88,89,86,85,85,86,90,89,89,90,87,82,87,89,73,91,72,83,61,70,74,66,62,60,68,75,71,73,85,72,88,86,83,89,87,84,94,75,92,79,78,88,74,60,83,68,56,64,55,54,54,52,51,51,53,53,50,51,51,52,52,49,52,51,50,49,57,56,45,49,54,52,50,49,53,53,50,53,49,51,66,66,64,68,68,76,73,71,74,82,75,64,75,69,52,24,68,59,36,50,75,72,66,51,61,56,63,60,26,35,52,42,20,50,50,23,30,74,75,45,83,43,74,68,37,50,53,51,32,54,54,41,46,52,54,38,54,53,51,36,51,51,35,49,63,31,86,76,78,48,71,67,39,30,54,47,26,41,53,48,37,53,57,46,45,74,77,44,87,49,66,68,52,46,53,52,34,54,51,44,50,52,57,58,27,74,69,34,58,42,41,75,45,60,46,96,83,41,57,40,37,34,32,40,42,66,26,88,90,50,91,62,50,63,52,77,43,39,71,72,35,54,52,94,80,40,30,35,28,73,45,58,47,97,55,39,35,39,31,31,29,69,43,87,84,44,72,62,44,75,43,78,46,52,53,75,76,83,82,77,77,83,125